Protein AF-A0A562ZSY6-F1 (afdb_monomer_lite)

Structure (mmCIF, N/CA/C/O backbone):
data_AF-A0A562ZSY6-F1
#
_entry.id   AF-A0A562ZSY6-F1
#
loop_
_atom_site.group_PDB
_atom_site.id
_atom_site.type_symbol
_atom_site.label_atom_id
_atom_site.label_alt_id
_atom_site.label_comp_id
_atom_site.label_asym_id
_atom_site.label_entity_id
_atom_site.label_seq_id
_atom_site.pdbx_PDB_ins_code
_atom_site.Cartn_x
_atom_site.Cartn_y
_atom_site.Cartn_z
_atom_site.occupancy
_atom_site.B_iso_or_equiv
_atom_site.auth_seq_id
_atom_site.auth_comp_id
_atom_site.auth_asym_id
_atom_site.auth_atom_id
_atom_site.pdbx_PDB_model_num
ATOM 1 N N . MET A 1 1 ? -4.538 0.568 26.108 1.00 96.75 1 MET A N 1
ATOM 2 C CA . MET A 1 1 ? -5.494 1.037 25.085 1.00 96.75 1 MET A CA 1
ATOM 3 C C . MET A 1 1 ? -6.532 -0.046 24.965 1.00 96.75 1 MET A C 1
ATOM 5 O O . MET A 1 1 ? -6.161 -1.204 24.767 1.00 96.75 1 MET A O 1
ATOM 9 N N . ARG A 1 2 ? -7.801 0.310 25.134 1.00 98.12 2 ARG A N 1
ATOM 10 C CA . ARG A 1 2 ? -8.883 -0.658 25.203 1.00 98.12 2 ARG A CA 1
ATOM 11 C C . ARG A 1 2 ? -9.300 -1.083 23.805 1.00 98.12 2 ARG A C 1
ATOM 13 O O . ARG A 1 2 ? -9.595 -0.247 22.954 1.00 98.12 2 ARG A O 1
ATOM 20 N N . VAL A 1 3 ? -9.303 -2.389 23.566 1.00 98.25 3 VAL A N 1
ATOM 21 C CA . VAL A 1 3 ? -9.591 -2.965 22.249 1.00 98.25 3 VAL A CA 1
ATOM 22 C C . VAL A 1 3 ? -11.078 -3.277 22.126 1.00 98.25 3 VAL A C 1
ATOM 24 O O . VAL A 1 3 ? -11.663 -3.917 22.994 1.00 98.25 3 VAL A O 1
ATOM 27 N N . PHE A 1 4 ? -11.695 -2.881 21.023 1.00 98.44 4 PHE A N 1
ATOM 28 C CA . PHE A 1 4 ? -13.108 -3.076 20.722 1.00 98.44 4 PHE A CA 1
ATOM 29 C C . PHE A 1 4 ? -13.273 -3.794 19.372 1.00 98.44 4 PHE A C 1
ATOM 31 O O . PHE A 1 4 ? -12.459 -3.597 18.467 1.00 98.44 4 PHE A O 1
ATOM 38 N N . PRO A 1 5 ? -14.292 -4.656 19.207 1.00 97.81 5 PRO A N 1
ATOM 39 C CA . PRO A 1 5 ? -14.567 -5.285 17.919 1.00 97.81 5 PRO A CA 1
ATOM 40 C C . PRO A 1 5 ? -15.162 -4.273 16.932 1.00 97.81 5 PRO A C 1
ATOM 42 O O . PRO A 1 5 ? -15.965 -3.435 17.322 1.00 97.81 5 PRO A O 1
ATOM 45 N N . VAL A 1 6 ? -14.811 -4.373 15.649 1.00 97.31 6 VAL A N 1
ATOM 46 C CA . VAL A 1 6 ? -15.452 -3.583 14.576 1.00 97.31 6 VAL A CA 1
ATOM 47 C C . VAL A 1 6 ? -16.945 -3.866 14.427 1.00 97.31 6 VAL A C 1
ATOM 49 O O . VAL A 1 6 ? -17.447 -4.924 14.822 1.00 97.31 6 VAL A O 1
ATOM 52 N N . LEU A 1 7 ? -17.637 -2.914 13.802 1.00 97.06 7 LEU A N 1
ATOM 53 C CA . LEU A 1 7 ? -18.998 -3.079 13.306 1.00 97.06 7 LEU A CA 1
ATOM 54 C C . LEU A 1 7 ? -19.056 -4.133 12.191 1.00 97.06 7 LEU A C 1
ATOM 56 O O . LEU A 1 7 ? -18.046 -4.425 11.552 1.00 97.06 7 LEU A O 1
ATOM 60 N N . ARG A 1 8 ? -20.237 -4.715 11.951 1.00 96.12 8 ARG A N 1
ATOM 61 C CA . ARG A 1 8 ? -20.416 -5.818 10.986 1.00 96.12 8 ARG A CA 1
ATOM 62 C C . ARG A 1 8 ? -20.046 -5.378 9.568 1.00 96.12 8 ARG A C 1
ATOM 64 O O . ARG A 1 8 ? -19.394 -6.115 8.837 1.00 96.12 8 ARG A O 1
ATOM 71 N N . GLU A 1 9 ? -20.453 -4.171 9.220 1.00 96.19 9 GLU A N 1
ATOM 72 C CA . GLU A 1 9 ? -20.207 -3.455 7.973 1.00 96.19 9 GLU A CA 1
ATOM 73 C C . GLU A 1 9 ? -18.718 -3.160 7.718 1.00 96.19 9 GLU A C 1
ATOM 75 O O . GLU A 1 9 ? -18.296 -3.060 6.565 1.00 96.19 9 GLU A O 1
ATOM 80 N N . ASP A 1 10 ? -17.902 -3.118 8.774 1.00 96.12 10 ASP A N 1
ATOM 81 C CA . ASP A 1 10 ? -16.475 -2.790 8.696 1.00 96.12 10 ASP A CA 1
ATOM 82 C C . ASP A 1 10 ? -15.569 -4.030 8.721 1.00 96.12 10 ASP A C 1
ATOM 84 O O . ASP A 1 10 ? -14.367 -3.925 8.469 1.00 96.12 10 ASP A O 1
ATOM 88 N N . VAL A 1 11 ? -16.117 -5.227 8.979 1.00 95.62 11 VAL A N 1
ATOM 89 C CA . VAL A 1 11 ? -15.341 -6.481 9.105 1.00 95.62 11 VAL A CA 1
ATOM 90 C C . VAL A 1 11 ? -14.449 -6.738 7.884 1.00 95.62 11 VAL A C 1
ATOM 92 O O . VAL A 1 11 ? -13.348 -7.272 8.026 1.00 95.62 11 VAL A O 1
ATOM 95 N N . HIS A 1 12 ? -14.901 -6.341 6.694 1.00 94.94 12 HIS A N 1
ATOM 96 C CA . HIS A 1 12 ? -14.217 -6.608 5.427 1.00 94.94 12 HIS A CA 1
ATOM 97 C C . HIS A 1 12 ? -13.467 -5.408 4.845 1.00 94.94 12 HIS A C 1
ATOM 99 O O . HIS A 1 12 ? -12.811 -5.568 3.815 1.00 94.94 12 HIS A O 1
ATOM 105 N N . GLN A 1 13 ? -13.559 -4.229 5.464 1.00 95.44 13 GLN A N 1
ATOM 106 C CA . GLN A 1 13 ? -13.024 -2.990 4.888 1.00 95.44 13 GLN A CA 1
ATOM 107 C C . GLN A 1 13 ? -11.517 -2.819 5.084 1.00 95.44 13 GLN A C 1
ATOM 109 O O . GLN A 1 13 ? -10.918 -1.970 4.441 1.00 95.44 13 GLN A O 1
ATOM 114 N N . GLY A 1 14 ? -10.900 -3.599 5.975 1.00 95.69 14 GLY A N 1
ATOM 115 C CA . GLY A 1 14 ? -9.471 -3.449 6.242 1.00 95.69 14 GLY A CA 1
ATOM 116 C C . GLY A 1 14 ? -9.118 -2.154 6.975 1.00 95.69 14 GLY A C 1
ATOM 117 O O . GLY A 1 14 ? -7.976 -1.715 6.898 1.00 95.69 14 GLY A O 1
ATOM 118 N N . VAL A 1 15 ? -10.069 -1.574 7.711 1.00 98.12 15 VAL A N 1
ATOM 119 C CA . VAL A 1 15 ? -9.874 -0.345 8.487 1.00 98.12 15 VAL A CA 1
ATOM 120 C C . VAL A 1 15 ? -9.868 -0.612 9.992 1.00 98.12 15 VAL A C 1
ATOM 122 O O . VAL A 1 15 ? -10.341 -1.647 10.479 1.00 98.12 15 VAL A O 1
ATOM 125 N N . VAL A 1 16 ? -9.328 0.342 10.739 1.00 98.50 16 VAL A N 1
ATOM 126 C CA . VAL A 1 16 ? -9.461 0.452 12.196 1.00 98.50 16 VAL A CA 1
ATOM 127 C C . VAL A 1 16 ? -9.975 1.838 12.553 1.00 98.50 16 VAL A C 1
ATOM 129 O O . VAL A 1 16 ? -9.724 2.791 11.820 1.00 98.50 16 VAL A O 1
ATOM 132 N N . TRP A 1 17 ? -10.635 1.969 13.702 1.00 98.62 17 TRP A N 1
ATOM 133 C CA . TRP A 1 17 ? -11.036 3.276 14.221 1.00 98.62 17 TRP A CA 1
ATOM 134 C C . TRP A 1 17 ? -10.276 3.607 15.498 1.00 98.62 17 TRP A C 1
ATOM 136 O O . TRP A 1 17 ? -10.207 2.788 16.420 1.00 98.62 17 TRP A O 1
ATOM 146 N N . LEU A 1 18 ? -9.684 4.798 15.535 1.00 98.44 18 LEU A N 1
ATOM 147 C CA . LEU A 1 18 ? -8.933 5.319 16.676 1.00 98.44 18 LEU A CA 1
ATOM 148 C C . LEU A 1 18 ? -8.820 6.842 16.586 1.00 98.44 18 LEU A C 1
ATOM 150 O O . LEU A 1 18 ? -8.900 7.406 15.502 1.00 98.44 18 LEU A O 1
ATOM 154 N N . THR A 1 19 ? -8.559 7.517 17.704 1.00 97.88 19 THR A N 1
ATOM 155 C CA . THR A 1 19 ? -8.266 8.957 17.702 1.00 97.88 19 THR A CA 1
ATOM 156 C C . THR A 1 19 ? -6.957 9.232 18.420 1.00 97.88 19 THR A C 1
ATOM 158 O O . THR A 1 19 ? -6.724 8.736 19.518 1.00 97.88 19 THR A O 1
ATOM 161 N N . ARG A 1 20 ? -6.099 10.055 17.808 1.00 96.50 20 ARG A N 1
ATOM 162 C CA . ARG A 1 20 ? -4.867 10.573 18.419 1.00 96.50 20 ARG A CA 1
ATOM 163 C C . ARG A 1 20 ? -4.707 12.068 18.124 1.00 96.50 20 ARG A C 1
ATOM 165 O O . ARG A 1 20 ? -5.193 12.529 17.086 1.00 96.50 20 ARG A O 1
ATOM 172 N N . PRO A 1 21 ? -4.019 12.835 18.988 1.00 96.19 21 PRO A N 1
ATOM 173 C CA . PRO A 1 21 ? -3.679 14.224 18.691 1.00 96.19 21 PRO A CA 1
ATOM 174 C C . PRO A 1 21 ? -2.920 14.338 17.360 1.00 96.19 21 PRO A C 1
ATOM 176 O O . PRO A 1 21 ? -1.988 13.577 17.113 1.00 96.19 21 PRO A O 1
ATOM 179 N N . GLY A 1 22 ? -3.338 15.267 16.495 1.00 95.50 22 GLY A N 1
ATOM 180 C CA . GLY A 1 22 ? -2.692 15.519 15.198 1.00 95.50 22 GLY A CA 1
ATOM 181 C C . GLY A 1 22 ? -2.948 14.477 14.100 1.00 95.50 22 GLY A C 1
ATOM 182 O O . GLY A 1 22 ? -2.410 14.615 13.007 1.00 95.50 22 GLY A O 1
ATOM 183 N N . MET A 1 23 ? -3.767 13.453 14.352 1.00 96.31 23 MET A N 1
ATOM 184 C CA . MET A 1 23 ? -4.137 12.457 13.343 1.00 96.31 23 MET A CA 1
ATOM 185 C C . MET A 1 23 ? -5.098 13.048 12.295 1.00 96.31 23 MET A C 1
ATOM 187 O O . MET A 1 23 ? -6.096 13.689 12.648 1.00 96.31 23 MET A O 1
ATOM 191 N N . ALA A 1 24 ? -4.813 12.803 11.011 1.00 97.56 24 ALA A N 1
ATOM 192 C CA . ALA A 1 24 ? -5.713 13.123 9.901 1.00 97.56 24 ALA A CA 1
ATOM 193 C C . ALA A 1 24 ? -6.994 12.269 9.953 1.00 97.56 24 ALA A C 1
ATOM 195 O O . ALA A 1 24 ? -7.000 11.206 10.569 1.00 97.56 24 ALA A O 1
ATOM 196 N N . SER A 1 25 ? -8.076 12.683 9.280 1.00 97.75 25 SER A N 1
ATOM 197 C CA . SER A 1 25 ? -9.326 11.897 9.259 1.00 97.75 25 SER A CA 1
ATOM 198 C C . SER A 1 25 ? -9.123 10.461 8.763 1.00 97.75 25 SER A C 1
ATOM 200 O O . SER A 1 25 ? -9.806 9.547 9.219 1.00 97.75 25 SER A O 1
ATOM 202 N N . ARG A 1 26 ? -8.154 10.266 7.862 1.00 98.19 26 ARG A N 1
ATOM 203 C CA . ARG A 1 26 ? -7.745 8.976 7.310 1.00 98.19 26 ARG A CA 1
ATOM 204 C C . ARG A 1 26 ? -6.224 8.956 7.176 1.00 98.19 26 ARG A C 1
ATOM 206 O O . ARG A 1 26 ? -5.659 9.818 6.505 1.00 98.19 26 ARG A O 1
ATOM 213 N N . GLU A 1 27 ? -5.554 8.003 7.814 1.00 98.12 27 GLU A N 1
ATOM 214 C CA . GLU A 1 27 ? -4.108 7.795 7.661 1.00 98.12 27 GLU A CA 1
ATOM 215 C C . GLU A 1 27 ? -3.734 6.316 7.758 1.00 98.12 27 GLU A C 1
ATOM 217 O O . GLU A 1 27 ? -4.408 5.533 8.417 1.00 98.12 27 GLU A O 1
ATOM 222 N N . VAL A 1 28 ? -2.622 5.920 7.139 1.00 98.50 28 VAL A N 1
ATOM 223 C CA . VAL A 1 28 ? -2.055 4.585 7.362 1.00 98.50 28 VAL A CA 1
ATOM 224 C C . VAL A 1 28 ? -1.212 4.614 8.628 1.00 98.50 28 VAL A C 1
ATOM 226 O O . VAL A 1 28 ? -0.329 5.461 8.779 1.00 98.50 28 VAL A O 1
ATOM 229 N N . VAL A 1 29 ? -1.453 3.663 9.525 1.00 98.56 29 VAL A N 1
ATOM 230 C CA . VAL A 1 29 ? -0.722 3.514 10.784 1.00 98.56 29 VAL A CA 1
ATOM 231 C C . VAL A 1 29 ? -0.079 2.140 10.882 1.00 98.56 29 VAL A C 1
ATOM 233 O O . VAL A 1 29 ? -0.570 1.15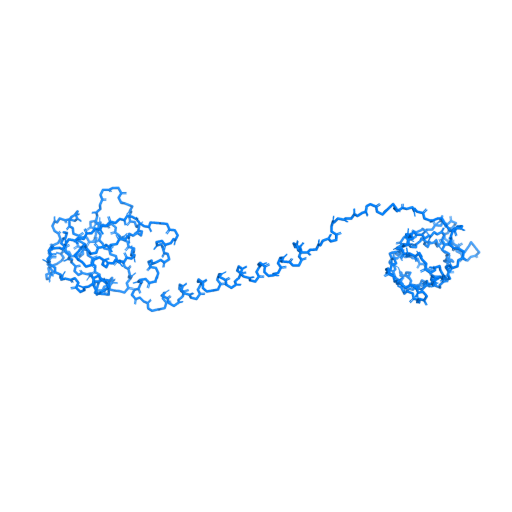0 10.343 1.00 98.56 29 VAL A O 1
ATOM 236 N N . LYS A 1 30 ? 1.021 2.076 11.627 1.00 98.62 30 LYS A N 1
ATOM 237 C CA . LYS A 1 30 ? 1.601 0.833 12.117 1.00 98.62 30 LYS A CA 1
ATOM 238 C C . LYS A 1 30 ? 1.105 0.588 13.536 1.00 98.62 30 LYS A C 1
ATOM 240 O O . LYS A 1 30 ? 1.430 1.360 14.442 1.00 98.62 30 LYS A O 1
ATOM 245 N N . ILE A 1 31 ? 0.372 -0.502 13.732 1.00 98.69 31 ILE A N 1
ATOM 246 C CA . ILE A 1 31 ? -0.069 -0.969 15.049 1.00 98.69 31 ILE A CA 1
ATOM 247 C C . ILE A 1 31 ? 0.862 -2.091 15.475 1.00 98.69 31 ILE A C 1
ATOM 249 O O . ILE A 1 31 ? 1.044 -3.055 14.742 1.00 98.69 31 ILE A O 1
ATOM 253 N N . THR A 1 32 ? 1.479 -1.960 16.645 1.00 98.75 32 THR A N 1
ATOM 254 C CA . THR A 1 32 ? 2.392 -2.962 17.203 1.00 98.75 32 THR A CA 1
ATOM 255 C C . THR A 1 32 ? 1.873 -3.420 18.553 1.00 98.75 32 THR A C 1
ATOM 257 O O . THR A 1 32 ? 1.722 -2.606 19.464 1.00 98.75 32 THR A O 1
ATOM 260 N N . ASN A 1 33 ? 1.641 -4.721 18.698 1.00 98.50 33 ASN A N 1
ATOM 261 C CA . ASN A 1 33 ? 1.420 -5.321 20.002 1.00 98.50 33 ASN A CA 1
ATOM 262 C C . ASN A 1 33 ? 2.770 -5.389 20.730 1.00 98.50 33 ASN A C 1
ATOM 264 O O . ASN A 1 33 ? 3.702 -6.064 20.287 1.00 98.50 33 ASN A O 1
ATOM 268 N N . THR A 1 34 ? 2.921 -4.641 21.822 1.00 98.38 34 THR A N 1
ATOM 269 C CA . THR A 1 34 ? 4.235 -4.495 22.459 1.00 98.38 34 THR A CA 1
ATOM 270 C C . THR A 1 34 ? 4.639 -5.722 23.273 1.00 98.38 34 THR A C 1
ATOM 272 O O . THR A 1 34 ? 5.839 -5.869 23.536 1.00 98.38 34 THR A O 1
ATOM 275 N N . SER A 1 35 ? 3.694 -6.614 23.603 1.00 97.94 35 SER A N 1
ATOM 276 C CA . SER A 1 35 ? 3.962 -7.851 24.345 1.00 97.94 35 SER A CA 1
ATOM 277 C C . SER A 1 35 ? 4.663 -8.904 23.483 1.00 97.94 35 SER A C 1
ATOM 279 O O . SER A 1 35 ? 5.657 -9.476 23.915 1.00 97.94 35 SER A O 1
ATOM 281 N N . ASN A 1 36 ? 4.209 -9.105 22.241 1.00 98.00 36 ASN A N 1
ATOM 282 C CA . ASN A 1 36 ? 4.735 -10.132 21.330 1.00 98.00 36 ASN A CA 1
ATOM 283 C C . ASN A 1 36 ? 5.495 -9.570 20.113 1.00 98.00 36 ASN A C 1
ATOM 285 O O . ASN A 1 36 ? 5.957 -10.335 19.270 1.00 98.00 36 ASN A O 1
ATOM 289 N N . LYS A 1 37 ? 5.610 -8.240 20.007 1.00 98.31 37 LYS A N 1
ATOM 290 C CA . LYS A 1 37 ? 6.276 -7.499 18.919 1.00 98.31 37 LYS A CA 1
ATOM 291 C C . LYS A 1 37 ? 5.659 -7.676 17.527 1.00 98.31 37 LYS A C 1
ATOM 293 O O . LYS A 1 37 ? 6.203 -7.128 16.567 1.00 98.31 37 LYS A O 1
ATOM 298 N N . LYS A 1 38 ? 4.522 -8.367 17.394 1.00 98.44 38 LYS A N 1
ATOM 299 C CA . LYS A 1 38 ? 3.796 -8.460 16.123 1.00 98.44 38 LYS A CA 1
ATOM 300 C C . LYS A 1 38 ? 3.249 -7.090 15.745 1.00 98.44 38 LYS A C 1
ATOM 302 O O . LYS A 1 38 ? 2.820 -6.313 16.604 1.00 98.44 38 LYS A O 1
ATOM 307 N N . SER A 1 39 ? 3.263 -6.790 14.453 1.00 98.56 39 SER A N 1
ATOM 308 C CA . SER A 1 39 ? 2.772 -5.518 13.940 1.00 98.56 39 SER A CA 1
ATOM 309 C C . SER A 1 39 ? 2.033 -5.685 12.631 1.00 98.56 39 SER A C 1
ATOM 311 O O . SER A 1 39 ? 2.393 -6.554 11.845 1.00 98.56 39 SER A O 1
ATOM 313 N N . ILE A 1 40 ? 1.086 -4.789 12.391 1.00 98.56 40 ILE A N 1
ATOM 314 C CA . ILE A 1 40 ? 0.352 -4.666 11.134 1.00 98.56 40 ILE A CA 1
ATOM 315 C C . ILE A 1 40 ? 0.425 -3.228 10.629 1.00 98.56 40 ILE A C 1
ATOM 317 O O . ILE A 1 40 ? 0.576 -2.292 11.426 1.00 98.56 40 ILE A O 1
ATOM 321 N N . HIS A 1 41 ? 0.279 -3.061 9.323 1.00 98.62 41 HIS A N 1
ATOM 322 C CA . HIS A 1 41 ? -0.020 -1.785 8.690 1.00 98.62 41 HIS A CA 1
ATOM 323 C C . HIS A 1 41 ? -1.482 -1.773 8.296 1.00 98.62 41 HIS A C 1
ATOM 325 O O . HIS A 1 41 ? -1.981 -2.716 7.695 1.00 98.62 41 HIS A O 1
ATOM 331 N N . VAL A 1 42 ? -2.189 -0.722 8.678 1.00 98.56 42 VAL A N 1
ATOM 332 C CA . VAL A 1 42 ? -3.628 -0.662 8.465 1.00 98.56 42 VAL A CA 1
ATOM 333 C C . VAL A 1 42 ? -4.066 0.775 8.300 1.00 98.56 42 VAL A C 1
ATOM 335 O O . VAL A 1 42 ? -3.452 1.703 8.832 1.00 98.56 42 VAL A O 1
ATOM 338 N N . GLU A 1 43 ? -5.130 0.957 7.539 1.00 98.38 43 GLU A N 1
ATOM 339 C CA . GLU A 1 43 ? -5.769 2.245 7.417 1.00 98.38 43 GLU A CA 1
ATOM 340 C C . GLU A 1 43 ? -6.584 2.562 8.669 1.00 98.38 43 GLU A C 1
ATOM 342 O O . GLU A 1 43 ? -7.452 1.795 9.083 1.00 98.38 43 GLU A O 1
ATOM 347 N N . ALA A 1 44 ? -6.287 3.701 9.280 1.00 98.50 44 ALA A N 1
ATOM 348 C CA . ALA A 1 44 ? -6.979 4.201 10.446 1.00 98.50 44 ALA A CA 1
ATOM 349 C C . ALA A 1 44 ? -7.906 5.354 10.070 1.00 98.50 44 ALA A C 1
ATOM 351 O O . ALA A 1 44 ? -7.491 6.338 9.452 1.00 98.50 44 ALA A O 1
ATOM 352 N N . LEU A 1 45 ? -9.155 5.219 10.497 1.00 98.50 45 LEU A N 1
ATOM 353 C CA . LEU A 1 45 ? -10.175 6.248 10.459 1.00 98.50 45 LEU A CA 1
ATOM 354 C C . LEU A 1 45 ? -10.255 6.906 11.833 1.00 98.50 45 LEU A C 1
ATOM 356 O O . LEU A 1 45 ? -10.237 6.234 12.871 1.00 98.50 45 LEU A O 1
ATOM 360 N N . LYS A 1 46 ? -10.323 8.235 11.843 1.00 98.44 46 LYS A N 1
ATOM 361 C CA . LYS A 1 46 ? -10.506 8.992 13.079 1.00 98.44 46 LYS A CA 1
ATOM 362 C C . LYS A 1 46 ? -11.903 8.727 13.640 1.00 98.44 46 LYS A C 1
ATOM 364 O O . LYS A 1 46 ? -12.862 8.672 12.874 1.00 98.44 46 LYS A O 1
ATOM 369 N N . PHE A 1 47 ? -12.052 8.593 14.962 1.00 98.38 47 PHE A N 1
ATOM 370 C CA . PHE A 1 47 ? -13.402 8.571 15.529 1.00 98.38 47 PHE A CA 1
ATOM 371 C C . PHE A 1 47 ? -14.103 9.903 15.266 1.00 98.38 47 PHE A C 1
ATOM 373 O O . PHE A 1 47 ? -13.590 10.969 15.617 1.00 98.38 47 PHE A O 1
ATOM 380 N N . GLU A 1 48 ? -15.302 9.807 14.709 1.00 97.69 48 GLU A N 1
ATOM 381 C CA . GLU A 1 48 ? -16.226 10.916 14.508 1.00 97.69 48 GLU A CA 1
ATOM 382 C C . GLU A 1 48 ? -17.510 10.672 15.301 1.00 97.69 48 GLU A C 1
ATOM 384 O O . GLU A 1 48 ? -17.824 9.539 15.678 1.00 97.69 48 GLU A O 1
ATOM 389 N N . GLU A 1 49 ? -18.271 11.736 15.543 1.00 98.00 49 GLU A N 1
ATOM 390 C CA . GLU A 1 49 ? -19.508 11.674 16.323 1.00 98.00 49 GLU A CA 1
ATOM 391 C C . GLU A 1 49 ? -20.516 10.679 15.727 1.00 98.00 49 GLU A C 1
ATOM 393 O O . GLU A 1 49 ? -21.069 9.851 16.447 1.00 98.00 49 GLU A O 1
ATOM 398 N N . ASN A 1 50 ? -20.674 10.671 14.399 1.00 97.75 50 ASN A N 1
ATOM 399 C CA . ASN A 1 50 ? -21.566 9.741 13.703 1.00 97.75 50 ASN A CA 1
ATOM 400 C C . ASN A 1 50 ? -21.180 8.277 13.934 1.00 97.75 50 ASN A C 1
ATOM 402 O O . ASN A 1 50 ? -22.041 7.449 14.237 1.00 97.75 50 ASN A O 1
ATOM 406 N N . PHE A 1 51 ? -19.884 7.962 13.839 1.00 98.00 51 PHE A N 1
ATOM 407 C CA . PHE A 1 51 ? -19.396 6.616 14.118 1.00 98.00 51 PHE A CA 1
ATOM 408 C C . PHE A 1 51 ? -19.660 6.237 15.577 1.00 98.00 51 PHE A C 1
ATOM 410 O O . PHE A 1 51 ? -20.180 5.157 15.842 1.00 98.00 51 PHE A O 1
ATOM 417 N N . LEU A 1 52 ? -19.344 7.120 16.530 1.00 98.38 52 LEU A N 1
ATOM 418 C CA . LEU A 1 52 ? -19.554 6.855 17.955 1.00 98.38 52 LEU A CA 1
ATOM 419 C C . LEU A 1 52 ? -21.039 6.645 18.277 1.00 98.38 52 LEU A C 1
ATOM 421 O O . LEU A 1 52 ? -21.370 5.722 19.021 1.00 98.38 52 LEU A O 1
ATOM 425 N N . ASN A 1 53 ? -21.933 7.430 17.674 1.00 98.19 53 ASN A N 1
ATOM 426 C CA . ASN A 1 53 ? -23.382 7.296 17.825 1.00 98.19 53 ASN A CA 1
ATOM 427 C C . ASN A 1 53 ? -23.903 5.962 17.269 1.00 98.19 53 ASN A C 1
ATOM 429 O O . ASN A 1 53 ? -24.732 5.309 17.907 1.00 98.19 53 ASN A O 1
ATOM 433 N N . ALA A 1 54 ? -23.403 5.522 16.111 1.00 97.94 54 ALA A N 1
ATOM 434 C CA . ALA A 1 54 ? -23.748 4.224 15.528 1.00 97.94 54 ALA A CA 1
ATOM 435 C C . ALA A 1 54 ? -23.148 3.050 16.323 1.00 97.94 54 ALA A C 1
ATOM 437 O O . ALA A 1 54 ? -23.796 2.022 16.537 1.00 97.94 54 ALA A O 1
ATOM 438 N N . TYR A 1 55 ? -21.917 3.204 16.808 1.00 98.06 55 TYR A N 1
ATOM 439 C CA . TYR A 1 55 ? -21.213 2.170 17.554 1.00 98.06 55 TYR A CA 1
ATOM 440 C C . TYR A 1 55 ? -21.828 1.935 18.939 1.00 98.06 55 TYR A C 1
ATOM 442 O O . TYR A 1 55 ? -22.026 0.786 19.341 1.00 98.06 55 TYR A O 1
ATOM 450 N N . ASN A 1 56 ? -22.177 3.015 19.646 1.00 98.25 56 ASN A N 1
ATOM 451 C CA . ASN A 1 56 ? -22.663 3.002 21.029 1.00 98.25 56 ASN A CA 1
ATOM 452 C C . ASN A 1 56 ? -24.159 2.670 21.182 1.00 98.25 56 ASN A C 1
ATOM 454 O O . ASN A 1 56 ? -24.719 2.861 22.269 1.00 98.25 56 ASN A O 1
ATOM 458 N N . GLN A 1 57 ? -24.801 2.153 20.132 1.00 97.81 57 GLN A N 1
ATOM 459 C CA . GLN A 1 57 ? -26.163 1.627 20.215 1.00 97.81 57 GLN A CA 1
ATOM 460 C C . GLN A 1 57 ? -26.259 0.476 21.245 1.00 97.81 57 GLN A C 1
ATOM 462 O O . GLN A 1 57 ? -25.270 -0.231 21.483 1.00 97.81 57 GLN A O 1
ATOM 467 N N . PRO A 1 58 ? -27.427 0.274 21.889 1.00 97.31 58 PRO A N 1
ATOM 468 C CA . PRO A 1 58 ? -27.614 -0.774 22.895 1.00 97.31 58 PRO A CA 1
ATOM 469 C C . PRO A 1 58 ? -27.201 -2.174 22.408 1.00 97.31 58 PRO A C 1
ATOM 471 O O . PRO A 1 58 ? -27.401 -2.528 21.250 1.00 97.31 58 PRO A O 1
ATOM 474 N N . GLY A 1 59 ? -26.632 -2.985 23.309 1.00 95.06 59 GLY A N 1
ATOM 475 C CA . GLY A 1 59 ? -26.159 -4.348 23.009 1.00 95.06 59 GLY A CA 1
ATOM 476 C C . GLY A 1 59 ? -24.651 -4.475 22.754 1.00 95.06 59 GLY A C 1
ATOM 477 O O . GLY A 1 59 ? -24.148 -5.585 22.577 1.00 95.06 59 GLY A O 1
ATOM 478 N N . ARG A 1 60 ? -23.899 -3.367 22.785 1.00 94.94 60 ARG A N 1
ATOM 479 C CA . ARG A 1 60 ? -22.429 -3.349 22.691 1.00 94.94 60 ARG A CA 1
ATOM 480 C C . ARG A 1 60 ? -21.793 -2.648 23.891 1.00 94.94 60 ARG A C 1
ATOM 482 O O . ARG A 1 60 ? -22.431 -1.866 24.591 1.00 94.94 60 ARG A O 1
ATOM 489 N N . ALA A 1 61 ? -20.513 -2.937 24.131 1.00 96.50 61 ALA A N 1
ATOM 490 C CA . ALA A 1 61 ? -19.723 -2.183 25.100 1.00 96.50 61 ALA A CA 1
ATOM 491 C C . ALA A 1 61 ? -19.481 -0.774 24.547 1.00 96.50 61 ALA A C 1
ATOM 493 O O . ALA A 1 61 ? -18.915 -0.643 23.462 1.00 96.50 61 ALA A O 1
ATOM 494 N N . LYS A 1 62 ? -19.921 0.252 25.281 1.00 97.88 62 LYS A N 1
ATOM 495 C CA . LYS A 1 62 ? -19.792 1.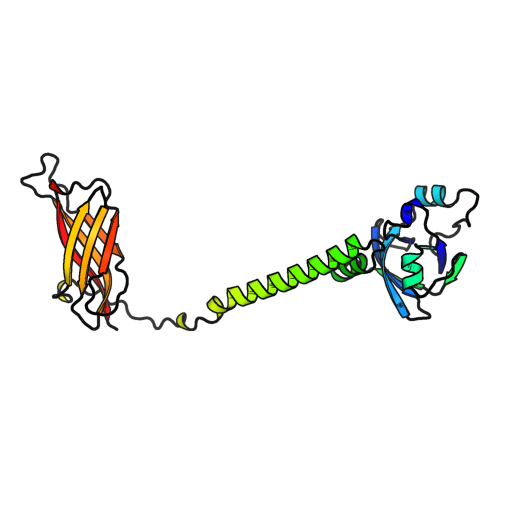645 24.851 1.00 97.88 62 LYS A CA 1
ATOM 496 C C . LYS A 1 62 ? -18.332 2.098 24.867 1.00 97.88 62 LYS A C 1
ATOM 498 O O . LYS A 1 62 ? -17.584 1.774 25.789 1.00 97.88 62 LYS A O 1
ATOM 503 N N . ILE A 1 63 ? -17.962 2.890 23.870 1.00 98.31 63 ILE A N 1
ATOM 504 C CA . ILE A 1 63 ? -16.711 3.642 23.819 1.00 98.31 63 ILE A CA 1
ATOM 505 C C . ILE A 1 63 ? -16.959 4.972 24.527 1.00 98.31 63 ILE A C 1
ATOM 507 O O . ILE A 1 63 ? -17.644 5.843 23.992 1.00 98.31 63 ILE A O 1
ATOM 511 N N . THR A 1 64 ? -16.428 5.109 25.741 1.00 97.81 64 THR A N 1
ATOM 512 C CA . THR A 1 64 ? -16.531 6.331 26.559 1.00 97.81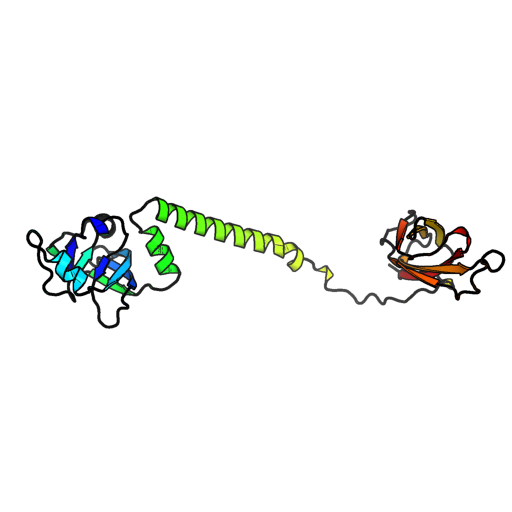 64 THR A CA 1
ATOM 513 C C . THR A 1 64 ? -15.281 7.203 26.486 1.00 97.81 64 THR A C 1
ATOM 515 O O . THR A 1 64 ? -15.354 8.389 26.777 1.00 97.81 64 THR A O 1
ATOM 518 N N . ASP A 1 65 ? -14.146 6.627 26.084 1.00 98.06 65 ASP A N 1
ATOM 519 C CA . ASP A 1 65 ? -12.870 7.326 25.924 1.00 98.06 65 ASP A CA 1
ATOM 520 C C . ASP A 1 65 ? -12.263 7.012 24.545 1.00 98.06 65 ASP A C 1
ATOM 522 O O . ASP A 1 65 ? -11.474 6.070 24.403 1.00 98.06 65 ASP A O 1
ATOM 526 N N . PRO A 1 66 ? -12.642 7.770 23.499 1.00 97.88 66 PRO A N 1
ATOM 527 C CA . PRO A 1 66 ? -12.140 7.558 22.143 1.00 97.88 66 PRO A CA 1
ATOM 528 C C . PRO A 1 66 ? -10.617 7.705 22.007 1.00 97.88 66 PRO A C 1
ATOM 530 O O . PRO A 1 66 ? -10.033 7.104 21.107 1.00 97.88 66 PRO A O 1
ATOM 533 N N . ALA A 1 67 ? -9.957 8.478 22.878 1.00 97.44 67 ALA A N 1
ATOM 534 C CA . ALA A 1 67 ? -8.511 8.699 22.808 1.00 97.44 67 ALA A CA 1
ATOM 535 C C . ALA A 1 67 ? -7.712 7.458 23.242 1.00 97.44 67 ALA A C 1
ATOM 537 O O . ALA A 1 67 ? -6.619 7.211 22.732 1.00 97.44 67 ALA A O 1
ATOM 538 N N . ASN A 1 68 ? -8.278 6.646 24.140 1.00 98.00 68 ASN A N 1
ATOM 539 C CA . ASN A 1 68 ? -7.673 5.403 24.626 1.00 98.00 68 ASN A CA 1
ATOM 540 C C . ASN A 1 68 ? -8.375 4.140 24.111 1.00 98.00 68 ASN A C 1
ATOM 542 O O . ASN A 1 68 ? -8.194 3.060 24.681 1.00 98.00 68 ASN A O 1
ATOM 546 N N . SER A 1 69 ? -9.131 4.248 23.017 1.00 98.44 69 SER A N 1
ATOM 547 C CA . SER A 1 69 ? -9.864 3.133 22.412 1.00 98.44 69 SER A CA 1
ATOM 548 C C . SER A 1 69 ? -9.353 2.799 21.012 1.00 98.44 69 SER A C 1
ATOM 550 O O . SER A 1 69 ? -8.982 3.681 20.242 1.00 98.44 69 SER A O 1
ATOM 552 N N . LEU A 1 70 ? -9.367 1.510 20.674 1.00 98.62 70 LEU A N 1
ATOM 553 C CA . LEU A 1 70 ? -9.059 0.993 19.342 1.00 98.62 70 LEU A CA 1
ATOM 554 C C . LEU A 1 70 ? -10.165 0.036 18.908 1.00 98.62 70 LEU A C 1
ATOM 556 O O . LEU A 1 70 ? -10.320 -1.027 19.505 1.00 98.62 70 LEU A O 1
ATOM 560 N N . VAL A 1 71 ? -10.895 0.372 17.848 1.00 98.62 71 VAL A N 1
ATOM 561 C CA . VAL A 1 71 ? -11.851 -0.544 17.215 1.00 98.62 71 VAL A CA 1
ATOM 562 C C . VAL A 1 71 ? -11.159 -1.256 16.055 1.00 98.62 71 VAL A C 1
ATOM 564 O O . VAL A 1 71 ? -10.695 -0.615 15.114 1.00 98.62 71 VAL A O 1
ATOM 567 N N . ILE A 1 72 ? -11.066 -2.585 16.125 1.00 98.62 72 ILE A N 1
ATOM 568 C CA . ILE A 1 72 ? -10.243 -3.395 15.214 1.00 98.62 72 ILE A CA 1
ATOM 569 C C . ILE A 1 72 ? -10.901 -4.739 14.861 1.00 98.62 72 ILE A C 1
ATOM 571 O O . ILE A 1 72 ? -11.522 -5.416 15.687 1.00 98.62 72 ILE A O 1
ATOM 575 N N . GLY A 1 73 ? -10.785 -5.113 13.584 1.00 98.06 73 GLY A N 1
ATOM 576 C CA . GLY A 1 73 ? -11.371 -6.330 13.024 1.00 98.06 73 GLY A CA 1
ATOM 577 C C . GLY A 1 73 ? -10.695 -7.617 13.493 1.00 98.06 73 GLY A C 1
ATOM 578 O O . GLY A 1 73 ? -9.530 -7.618 13.886 1.00 98.06 73 GLY A O 1
ATOM 579 N N . GLY A 1 74 ? -11.424 -8.737 13.426 1.00 97.94 74 GLY A N 1
ATOM 580 C CA . GLY A 1 74 ? -10.917 -10.054 13.841 1.00 97.94 74 GLY A CA 1
ATOM 581 C C . GLY A 1 74 ? -9.642 -10.479 13.105 1.00 97.94 74 GLY A C 1
ATOM 582 O O . GLY A 1 74 ? -8.704 -10.940 13.745 1.00 97.94 74 GLY A O 1
ATOM 583 N N . TRP A 1 75 ? -9.573 -10.231 11.793 1.00 97.94 75 TRP A N 1
ATOM 584 C CA . TRP A 1 75 ? -8.392 -10.500 10.963 1.00 97.94 75 TRP A CA 1
ATOM 585 C C . TRP A 1 75 ? -7.125 -9.823 11.508 1.00 97.94 75 TRP A C 1
ATOM 587 O O . TRP A 1 75 ? -6.128 -10.477 11.803 1.00 97.94 75 TRP A O 1
ATOM 597 N N . HIS A 1 76 ? -7.189 -8.509 11.727 1.00 98.31 76 HIS A N 1
ATOM 598 C CA . HIS A 1 76 ? -6.074 -7.731 12.257 1.00 98.31 76 HIS A CA 1
ATOM 599 C C . HIS A 1 76 ? -5.706 -8.126 13.696 1.00 98.31 76 HIS A C 1
ATOM 601 O O . HIS A 1 76 ? -4.525 -8.164 14.038 1.00 98.31 76 HIS A O 1
ATOM 607 N N . ARG A 1 77 ? -6.693 -8.468 14.539 1.00 98.25 77 ARG A N 1
ATOM 608 C CA . ARG A 1 77 ? -6.430 -8.982 15.896 1.00 98.25 77 ARG A CA 1
ATOM 609 C C . ARG A 1 77 ? -5.657 -10.299 15.866 1.00 98.25 77 ARG A C 1
ATOM 611 O O . ARG A 1 77 ? -4.718 -10.435 16.644 1.00 98.25 77 ARG A O 1
ATOM 618 N N . ALA A 1 78 ? -6.003 -11.216 14.961 1.00 98.38 78 ALA A N 1
ATOM 619 C CA . ALA A 1 78 ? -5.288 -12.480 14.787 1.00 98.38 78 ALA A CA 1
ATOM 620 C C . ALA A 1 78 ? -3.829 -12.246 14.351 1.00 98.38 78 ALA A C 1
ATOM 622 O O . ALA A 1 78 ? -2.902 -12.792 14.952 1.00 98.38 78 ALA A O 1
ATOM 623 N N . LEU A 1 79 ? -3.600 -11.341 13.389 1.00 98.19 79 LEU A N 1
ATOM 624 C CA . LEU A 1 79 ? -2.246 -10.949 12.966 1.00 98.19 79 LEU A CA 1
ATOM 625 C C . LEU A 1 79 ? -1.417 -10.328 14.105 1.00 98.19 79 LEU A C 1
ATOM 627 O O . LEU A 1 79 ? -0.203 -10.518 14.165 1.00 98.19 79 LEU A O 1
ATOM 631 N N . LEU A 1 80 ? -2.064 -9.647 15.053 1.00 98.50 80 LEU A N 1
ATOM 632 C CA . LEU A 1 80 ? -1.435 -9.095 16.259 1.00 98.50 80 LEU A CA 1
ATOM 633 C C . LEU A 1 80 ? -1.268 -10.116 17.406 1.00 98.50 80 LEU A C 1
ATOM 635 O O . LEU A 1 80 ? -0.797 -9.753 18.488 1.00 98.50 80 LEU A O 1
ATOM 639 N N . GLY A 1 81 ? -1.582 -11.394 17.169 1.00 98.06 81 GLY A N 1
ATOM 640 C CA . GLY A 1 81 ? -1.494 -12.481 18.148 1.00 98.06 81 GLY A CA 1
ATOM 641 C C . GLY A 1 81 ? -2.735 -12.592 19.024 1.00 98.06 81 GLY A C 1
ATOM 642 O O . GLY A 1 81 ? -2.617 -12.528 20.242 1.00 98.06 81 GLY A O 1
ATOM 643 N N . ASP A 1 82 ? -3.893 -12.725 18.378 1.00 98.00 82 ASP A N 1
ATOM 644 C CA . ASP A 1 82 ? -5.196 -13.009 18.992 1.00 98.00 82 ASP A CA 1
ATOM 645 C C . ASP A 1 82 ? -5.584 -12.046 20.116 1.00 98.00 82 ASP A C 1
ATOM 647 O O . ASP A 1 82 ? -5.961 -12.445 21.216 1.00 98.00 82 ASP A O 1
ATOM 651 N N . LEU A 1 83 ? -5.509 -10.743 19.823 1.00 97.75 83 LEU A N 1
ATOM 652 C CA . LEU A 1 83 ? -5.834 -9.713 20.808 1.00 97.75 83 LEU A CA 1
ATOM 653 C C . LEU A 1 83 ? -7.241 -9.904 21.410 1.00 97.75 83 LEU A C 1
ATOM 655 O O . LEU A 1 83 ? -8.220 -9.987 20.644 1.00 97.75 83 LEU A O 1
ATOM 659 N N . PRO A 1 84 ? -7.371 -9.904 22.752 1.00 97.75 84 PRO A N 1
ATOM 660 C CA . PRO A 1 84 ? -8.667 -9.955 23.407 1.00 97.75 84 PRO A CA 1
ATOM 661 C C . PRO A 1 84 ? -9.450 -8.667 23.137 1.00 97.75 84 PRO A C 1
ATOM 663 O O . PRO A 1 84 ? -8.897 -7.612 22.819 1.00 97.75 84 PRO A O 1
ATOM 666 N N . THR A 1 85 ? -10.773 -8.756 23.237 1.00 97.25 85 THR A N 1
ATOM 667 C CA . THR A 1 85 ? -11.668 -7.599 23.109 1.00 97.25 85 THR A CA 1
ATOM 668 C C . THR A 1 85 ? -12.201 -7.192 24.468 1.00 97.25 85 THR A C 1
ATOM 670 O O . THR A 1 85 ? -12.411 -8.044 25.321 1.00 97.25 85 THR A O 1
ATOM 673 N N . LYS A 1 86 ? -12.546 -5.912 24.613 1.00 95.62 86 LYS A N 1
ATOM 674 C CA . LYS A 1 86 ? -13.045 -5.270 25.837 1.00 95.62 86 LYS A CA 1
ATOM 675 C C . LYS A 1 86 ? -12.007 -5.189 26.957 1.00 95.62 86 LYS A C 1
ATOM 677 O O . LYS A 1 86 ? -12.374 -4.806 28.067 1.00 95.62 86 LYS A O 1
ATOM 682 N N . GLU A 1 87 ? -10.744 -5.445 26.644 1.00 97.19 87 GLU A N 1
ATOM 683 C CA . GLU A 1 87 ? -9.612 -5.415 27.566 1.00 97.19 87 GLU A CA 1
ATOM 684 C C . GLU A 1 87 ? -8.587 -4.364 27.142 1.00 97.19 87 GLU A C 1
ATOM 686 O O . GLU A 1 87 ? -8.512 -3.972 25.970 1.00 97.19 87 GLU A O 1
ATOM 691 N N . ASP A 1 88 ? -7.806 -3.904 28.116 1.00 98.00 88 ASP A N 1
ATOM 692 C CA . ASP A 1 88 ? -6.670 -3.030 27.882 1.00 98.00 88 ASP A CA 1
ATOM 693 C C . ASP A 1 88 ? -5.453 -3.834 27.447 1.00 98.00 88 ASP A C 1
ATOM 695 O O . ASP A 1 88 ? -4.954 -4.696 28.166 1.00 98.00 88 ASP A O 1
ATOM 699 N N . VAL A 1 89 ? -4.951 -3.505 26.261 1.00 97.81 89 VAL A N 1
ATOM 700 C CA . VAL A 1 89 ? -3.773 -4.146 25.681 1.00 97.81 89 VAL A CA 1
ATOM 701 C C . VAL A 1 89 ? -2.662 -3.103 25.524 1.00 97.81 89 VAL A C 1
ATOM 703 O O . VAL A 1 89 ? -2.939 -1.946 25.163 1.00 97.81 89 VAL A O 1
ATOM 706 N N . PRO A 1 90 ? -1.392 -3.473 25.778 1.00 97.56 90 PRO A N 1
ATOM 707 C CA . PRO A 1 90 ? -0.262 -2.596 25.523 1.00 97.56 90 PRO A CA 1
ATOM 708 C C . PRO A 1 90 ? 0.037 -2.571 24.012 1.00 97.56 90 PRO A C 1
ATOM 710 O O . PRO A 1 90 ? 0.684 -3.451 23.444 1.00 97.56 90 PRO A O 1
ATOM 713 N N . ILE A 1 91 ? -0.478 -1.544 23.337 1.00 98.12 91 ILE A N 1
ATOM 714 C CA . ILE A 1 91 ? -0.352 -1.351 21.889 1.00 98.12 91 ILE A CA 1
ATOM 715 C C . ILE A 1 91 ? 0.375 -0.034 21.626 1.00 98.12 91 ILE A C 1
ATOM 717 O O . ILE A 1 91 ? 0.058 0.990 22.227 1.00 98.12 91 ILE A O 1
ATOM 721 N N . ALA A 1 92 ? 1.333 -0.053 20.702 1.00 98.25 92 ALA A N 1
ATOM 722 C CA . ALA A 1 92 ? 1.982 1.142 20.182 1.00 98.25 92 ALA A CA 1
ATOM 723 C C . ALA A 1 92 ? 1.464 1.445 18.773 1.00 98.25 92 ALA A C 1
ATOM 725 O O . ALA A 1 92 ? 1.456 0.568 17.909 1.00 98.25 92 ALA A O 1
ATOM 726 N N . ILE A 1 93 ? 1.070 2.696 18.534 1.00 98.25 93 ILE A N 1
ATOM 727 C CA . ILE A 1 93 ? 0.558 3.161 17.241 1.00 98.25 93 ILE A CA 1
ATOM 728 C C . ILE A 1 93 ? 1.491 4.251 16.720 1.00 98.25 93 ILE A C 1
ATOM 730 O O . ILE A 1 93 ? 1.752 5.235 17.413 1.00 98.25 93 ILE A O 1
ATOM 734 N N . LYS A 1 94 ? 1.997 4.088 15.497 1.00 98.12 94 LYS A N 1
ATOM 735 C CA . LYS A 1 94 ? 2.850 5.070 14.807 1.00 98.12 94 LYS A CA 1
ATOM 736 C C . LYS A 1 94 ? 2.252 5.394 13.441 1.00 98.12 94 LYS A C 1
ATOM 738 O O . LYS A 1 94 ? 1.694 4.505 12.810 1.00 98.12 94 LYS A O 1
ATOM 743 N N . SER A 1 95 ? 2.362 6.642 12.982 1.00 97.94 95 SER A N 1
ATOM 744 C CA . SER A 1 95 ? 1.964 6.968 11.603 1.00 97.94 95 SER A CA 1
ATOM 745 C C . SER A 1 95 ? 2.910 6.263 10.621 1.00 97.94 95 SER A C 1
ATOM 747 O O . SER A 1 95 ? 4.109 6.150 10.886 1.00 97.94 95 SER A O 1
ATOM 749 N N . SER A 1 96 ? 2.364 5.734 9.528 1.00 97.62 96 SER A N 1
ATOM 750 C CA . SER A 1 96 ? 3.085 4.989 8.487 1.00 97.62 96 SER A CA 1
ATOM 751 C C . SER A 1 96 ? 2.564 5.382 7.097 1.00 97.62 96 SER A C 1
ATOM 753 O O . SER A 1 96 ? 2.272 4.547 6.246 1.00 97.62 96 SER A O 1
ATOM 755 N N . GLY A 1 97 ? 2.416 6.691 6.865 1.00 96.00 97 GLY A N 1
ATOM 756 C CA . GLY A 1 97 ? 1.815 7.245 5.644 1.00 96.00 97 GLY A CA 1
ATOM 757 C C . GLY A 1 97 ? 2.672 7.175 4.371 1.00 96.00 97 GLY A C 1
ATOM 758 O O . GLY A 1 97 ? 2.194 7.571 3.306 1.00 96.00 97 GLY A O 1
ATOM 759 N N . GLY A 1 98 ? 3.919 6.698 4.459 1.00 97.81 98 GLY A N 1
ATOM 760 C CA . GLY A 1 98 ? 4.829 6.569 3.317 1.00 97.81 98 GLY A CA 1
ATOM 761 C C . GLY A 1 98 ? 4.418 5.469 2.333 1.00 97.81 98 GLY A C 1
ATOM 762 O O . GLY A 1 98 ? 3.598 4.608 2.646 1.00 97.81 98 GLY A O 1
ATOM 763 N N . TRP A 1 99 ? 5.024 5.469 1.142 1.00 97.31 99 TRP A N 1
ATOM 764 C CA . TRP A 1 99 ? 4.719 4.500 0.077 1.00 97.31 99 TRP A CA 1
ATOM 765 C C . TRP A 1 99 ? 4.837 3.038 0.545 1.00 97.31 99 TRP A C 1
ATOM 767 O O . TRP A 1 99 ? 3.956 2.229 0.263 1.00 97.31 99 TRP A O 1
ATOM 777 N N . TRP A 1 100 ? 5.862 2.728 1.346 1.00 97.75 100 TRP A N 1
ATOM 778 C CA . TRP A 1 100 ? 6.058 1.398 1.922 1.00 97.75 100 TRP A CA 1
ATOM 779 C C . TRP A 1 100 ? 4.964 1.011 2.923 1.00 97.75 100 TRP A C 1
ATOM 781 O O . TRP A 1 100 ? 4.452 -0.103 2.874 1.00 97.75 100 TRP A O 1
ATOM 791 N N . GLY A 1 101 ? 4.555 1.934 3.798 1.00 98.06 101 GLY A N 1
ATOM 792 C CA . GLY A 1 101 ? 3.477 1.684 4.757 1.00 98.06 101 GLY A CA 1
ATOM 793 C C . GLY A 1 101 ? 2.134 1.456 4.063 1.00 98.06 101 GLY A C 1
ATOM 794 O O . GLY A 1 101 ? 1.403 0.542 4.435 1.00 98.06 101 GLY A O 1
ATOM 795 N N . ARG A 1 102 ? 1.850 2.212 2.993 1.00 98.06 102 ARG A N 1
ATOM 796 C CA . ARG A 1 102 ? 0.668 2.005 2.137 1.00 98.06 102 ARG A CA 1
ATOM 797 C C . ARG A 1 102 ? 0.688 0.638 1.453 1.00 98.06 102 ARG A C 1
ATOM 799 O O . ARG A 1 102 ? -0.323 -0.052 1.463 1.00 98.06 102 ARG A O 1
ATOM 806 N N . PHE A 1 103 ? 1.832 0.223 0.909 1.00 98.12 103 PHE A N 1
ATOM 807 C CA . PHE A 1 103 ? 1.983 -1.115 0.333 1.00 98.12 103 PHE A CA 1
ATOM 808 C C . PHE A 1 103 ? 1.763 -2.214 1.382 1.00 98.12 103 PHE A C 1
ATOM 810 O O . PHE A 1 103 ? 0.998 -3.146 1.141 1.00 98.12 103 PHE A O 1
ATOM 817 N N . GLN A 1 104 ? 2.367 -2.081 2.568 1.00 98.25 104 GLN A N 1
ATOM 81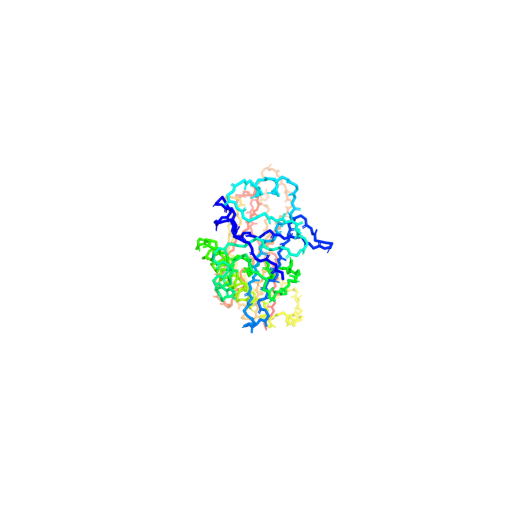8 C CA . GLN A 1 104 ? 2.166 -3.036 3.659 1.00 98.25 104 GLN A CA 1
ATOM 819 C C . GLN A 1 104 ? 0.707 -3.081 4.127 1.00 98.25 104 GLN A C 1
ATOM 821 O O . GLN A 1 104 ? 0.210 -4.168 4.395 1.00 98.25 104 GLN A O 1
ATOM 826 N N . ALA A 1 105 ? -0.012 -1.954 4.131 1.00 98.00 105 ALA A N 1
ATOM 827 C CA . ALA A 1 105 ? -1.444 -1.943 4.427 1.00 98.00 105 ALA A CA 1
ATOM 828 C C . ALA A 1 105 ? -2.265 -2.756 3.410 1.00 98.00 105 ALA A C 1
ATOM 830 O O . ALA A 1 105 ? -3.206 -3.448 3.793 1.00 98.00 105 ALA A O 1
ATOM 831 N N . CYS A 1 106 ? -1.880 -2.751 2.129 1.00 97.94 106 CYS A N 1
ATOM 832 C CA . CYS A 1 106 ? -2.496 -3.624 1.126 1.00 97.94 106 CYS A CA 1
ATOM 833 C C . CYS A 1 106 ? -2.158 -5.110 1.350 1.00 97.94 106 CYS A C 1
ATOM 835 O O . CYS A 1 106 ? -3.002 -5.972 1.108 1.00 97.94 106 CYS A O 1
ATOM 837 N N . VAL A 1 107 ? -0.943 -5.423 1.811 1.00 98.00 107 VAL A N 1
ATOM 838 C CA . VAL A 1 107 ? -0.499 -6.802 2.096 1.00 98.00 107 VAL A CA 1
ATOM 839 C C . VAL A 1 107 ? -1.155 -7.372 3.359 1.00 98.00 107 VAL A C 1
ATOM 841 O O . VAL A 1 107 ? -1.493 -8.556 3.386 1.00 98.00 107 VAL A O 1
ATOM 844 N N . ASP A 1 108 ? -1.392 -6.542 4.372 1.00 98.00 108 ASP A N 1
ATOM 845 C CA . ASP A 1 108 ? -2.054 -6.935 5.621 1.00 98.00 108 ASP A CA 1
ATOM 846 C C . ASP A 1 108 ? -3.594 -6.919 5.512 1.00 98.00 108 ASP A C 1
ATOM 848 O O . ASP A 1 108 ? -4.293 -7.331 6.443 1.00 98.00 108 ASP A O 1
ATOM 852 N N . HIS A 1 109 ? -4.140 -6.500 4.364 1.00 98.19 109 HIS A N 1
ATOM 853 C CA . HIS A 1 109 ? -5.574 -6.333 4.141 1.00 98.19 109 HIS A CA 1
ATOM 854 C C . HIS A 1 109 ? -6.360 -7.658 4.286 1.00 98.19 109 HIS A C 1
ATOM 856 O O . HIS A 1 109 ? -5.927 -8.697 3.778 1.00 98.19 109 HIS A O 1
ATOM 862 N N . PRO A 1 110 ? -7.561 -7.662 4.904 1.00 97.56 110 PRO A N 1
ATOM 863 C CA . PRO A 1 110 ? -8.350 -8.885 5.101 1.00 97.56 110 PRO A CA 1
ATOM 864 C C . PRO A 1 110 ? -8.789 -9.551 3.790 1.00 97.56 110 PRO A C 1
ATOM 866 O O . PRO A 1 110 ? -8.900 -10.774 3.710 1.00 97.56 110 PRO A O 1
ATOM 869 N N . GLN A 1 111 ? -9.034 -8.767 2.740 1.00 97.81 111 GLN A N 1
ATOM 870 C CA . GLN A 1 111 ? -9.467 -9.299 1.446 1.00 97.81 111 GLN A CA 1
ATOM 871 C C . GLN A 1 111 ? -8.295 -9.899 0.661 1.00 97.81 111 GLN A C 1
ATOM 873 O O . GLN A 1 111 ? -7.324 -9.214 0.342 1.00 97.81 111 GLN A O 1
ATOM 878 N N . THR A 1 112 ? -8.412 -11.175 0.283 1.00 97.62 112 THR A N 1
ATOM 879 C CA . THR A 1 112 ? -7.390 -11.897 -0.496 1.00 97.62 112 THR A CA 1
ATOM 880 C C . THR A 1 112 ? -7.103 -11.241 -1.844 1.00 97.62 112 THR A C 1
ATOM 882 O O . THR A 1 112 ? -5.943 -11.154 -2.231 1.00 97.62 112 THR A O 1
ATOM 885 N N . VAL A 1 113 ? -8.128 -10.722 -2.529 1.00 98.00 113 VAL A N 1
ATOM 886 C CA . VAL A 1 113 ? -7.964 -10.055 -3.832 1.00 98.00 113 VAL A CA 1
ATOM 887 C C . VAL A 1 113 ? -7.031 -8.846 -3.724 1.00 98.00 113 VAL A C 1
ATOM 889 O O . VAL A 1 113 ? -6.139 -8.700 -4.552 1.00 98.00 113 VAL A O 1
ATOM 892 N N . VAL A 1 114 ? -7.165 -8.032 -2.669 1.00 97.75 114 VAL A N 1
ATOM 893 C CA . VAL A 1 114 ? -6.300 -6.860 -2.432 1.00 97.75 114 VAL A CA 1
ATOM 894 C C . VAL A 1 114 ? -4.847 -7.286 -2.217 1.00 97.75 114 VAL A C 1
ATOM 896 O O . VAL A 1 114 ? -3.939 -6.715 -2.819 1.00 97.75 114 VAL A O 1
ATOM 899 N N . ARG A 1 115 ? -4.624 -8.343 -1.427 1.00 97.62 115 ARG A N 1
ATOM 900 C CA . ARG A 1 115 ? -3.278 -8.870 -1.158 1.00 97.62 115 ARG A CA 1
ATOM 901 C C . ARG A 1 115 ? -2.611 -9.414 -2.418 1.00 97.62 115 ARG A C 1
ATOM 903 O O . ARG A 1 115 ? -1.460 -9.087 -2.693 1.00 97.62 115 ARG A O 1
ATOM 910 N N . VAL A 1 116 ? -3.336 -10.221 -3.195 1.00 98.31 116 VAL A N 1
ATOM 911 C CA . VAL A 1 116 ? -2.837 -10.779 -4.462 1.00 98.31 116 VAL A CA 1
ATOM 912 C C . VAL A 1 116 ? -2.539 -9.659 -5.458 1.00 98.31 116 VAL A C 1
ATOM 914 O O . VAL A 1 116 ? -1.465 -9.653 -6.053 1.00 98.31 116 VAL A O 1
ATOM 917 N N . ALA A 1 117 ? -3.430 -8.674 -5.592 1.00 98.38 117 ALA A N 1
ATOM 918 C CA . ALA A 1 117 ? -3.220 -7.527 -6.471 1.00 98.38 117 ALA A CA 1
ATOM 919 C C . ALA A 1 117 ? -1.975 -6.709 -6.083 1.00 98.38 117 ALA A C 1
ATOM 921 O O . ALA A 1 117 ? -1.203 -6.319 -6.963 1.00 98.38 117 ALA A O 1
ATOM 922 N N . ALA A 1 118 ? -1.738 -6.490 -4.785 1.00 97.75 118 ALA A N 1
ATOM 923 C CA . ALA A 1 118 ? -0.550 -5.793 -4.297 1.00 97.75 118 ALA A CA 1
ATOM 924 C C . ALA A 1 118 ? 0.741 -6.533 -4.686 1.00 97.75 118 ALA A C 1
ATOM 926 O O . ALA A 1 118 ? 1.657 -5.926 -5.242 1.00 97.75 118 ALA A O 1
ATOM 927 N N . TRP A 1 119 ? 0.792 -7.851 -4.472 1.00 98.38 119 TRP A N 1
ATOM 928 C CA . TRP A 1 119 ? 1.952 -8.667 -4.839 1.00 98.38 119 TRP A CA 1
ATOM 929 C C . TRP A 1 119 ? 2.178 -8.743 -6.349 1.00 98.38 119 TRP A C 1
ATOM 931 O O . TRP A 1 119 ? 3.308 -8.557 -6.796 1.00 98.38 119 TRP A O 1
ATOM 941 N N . LEU A 1 120 ? 1.125 -8.947 -7.145 1.00 98.38 120 LEU A N 1
ATOM 942 C CA . LEU A 1 120 ? 1.236 -8.945 -8.607 1.00 98.38 120 LEU A CA 1
ATOM 943 C C . LEU A 1 120 ? 1.739 -7.596 -9.133 1.00 98.38 120 LEU A C 1
ATOM 945 O O . LEU A 1 120 ? 2.597 -7.570 -10.012 1.00 98.38 120 LEU A O 1
ATOM 949 N N . SER A 1 121 ? 1.272 -6.486 -8.557 1.00 98.12 121 SER A N 1
ATOM 950 C CA . SER A 1 121 ? 1.747 -5.145 -8.921 1.00 98.12 121 SER A CA 1
ATOM 951 C C . SER A 1 121 ? 3.229 -4.956 -8.584 1.00 98.12 121 SER A C 1
ATOM 953 O O . SER A 1 121 ? 3.980 -4.430 -9.404 1.00 98.12 121 SER A O 1
ATOM 955 N N . ALA A 1 122 ? 3.677 -5.423 -7.412 1.00 97.50 122 ALA A N 1
ATOM 956 C CA . ALA A 1 122 ? 5.083 -5.348 -7.014 1.00 97.50 122 ALA A CA 1
ATOM 957 C C . ALA A 1 122 ? 5.993 -6.184 -7.932 1.00 97.50 122 ALA A C 1
ATOM 959 O O . ALA A 1 122 ? 7.037 -5.699 -8.370 1.00 97.50 122 ALA A O 1
ATOM 960 N N . ILE A 1 123 ? 5.578 -7.410 -8.270 1.00 98.12 123 ILE A N 1
ATOM 961 C CA . ILE A 1 123 ? 6.307 -8.287 -9.199 1.00 98.12 123 ILE A CA 1
ATOM 962 C C . ILE A 1 123 ? 6.356 -7.660 -10.597 1.00 98.12 123 ILE A C 1
ATOM 964 O O . ILE A 1 123 ? 7.425 -7.592 -11.200 1.00 98.12 123 ILE A O 1
ATOM 968 N N . GLY A 1 124 ? 5.223 -7.160 -11.097 1.00 98.38 124 GLY A N 1
ATOM 969 C CA . GLY A 1 124 ? 5.142 -6.504 -12.401 1.00 98.38 124 GLY A CA 1
ATOM 970 C C . GLY A 1 124 ? 6.060 -5.285 -12.504 1.00 98.38 124 GLY A C 1
ATOM 971 O O . GLY A 1 124 ? 6.783 -5.145 -13.488 1.00 98.38 124 GLY A O 1
ATOM 972 N N . LEU A 1 125 ? 6.103 -4.446 -11.465 1.00 98.00 125 LEU A N 1
ATOM 973 C CA . LEU A 1 125 ? 7.010 -3.299 -11.406 1.00 98.00 125 LEU A CA 1
ATOM 974 C C . LEU A 1 125 ? 8.482 -3.733 -11.430 1.00 98.00 125 LEU A C 1
ATOM 976 O O . LEU A 1 125 ? 9.273 -3.167 -12.182 1.00 98.00 125 LEU A O 1
ATOM 980 N N . ALA A 1 126 ? 8.848 -4.749 -10.644 1.00 97.75 126 ALA A N 1
ATOM 981 C CA . ALA A 1 126 ? 10.215 -5.264 -10.609 1.00 97.75 126 ALA A CA 1
ATOM 982 C C . ALA A 1 126 ? 10.659 -5.805 -11.979 1.00 97.75 126 ALA A C 1
ATOM 984 O O . ALA A 1 126 ? 11.752 -5.481 -12.447 1.00 97.75 126 ALA A O 1
ATOM 985 N N . LEU A 1 127 ? 9.794 -6.570 -12.653 1.00 98.44 127 LEU A N 1
ATOM 986 C CA . LEU A 1 127 ? 10.053 -7.078 -14.003 1.00 98.44 127 LEU A CA 1
ATOM 987 C C . LEU A 1 127 ? 10.141 -5.949 -15.038 1.00 98.44 127 LEU A C 1
ATOM 989 O O . LEU A 1 127 ? 11.003 -5.996 -15.912 1.00 98.44 127 LEU A O 1
ATOM 993 N N . GLY A 1 128 ? 9.303 -4.917 -14.920 1.00 98.44 128 GLY A N 1
ATOM 994 C CA . GLY A 1 128 ? 9.359 -3.735 -15.781 1.00 98.44 128 GLY A CA 1
ATOM 995 C C . GLY A 1 128 ? 10.676 -2.968 -15.646 1.00 98.44 128 GLY A C 1
ATOM 996 O O . GLY A 1 128 ? 11.298 -2.634 -16.653 1.00 98.44 128 GLY A O 1
ATOM 997 N N . ILE A 1 129 ? 11.146 -2.750 -14.413 1.00 98.31 129 ILE A N 1
ATOM 998 C CA . ILE A 1 129 ? 12.445 -2.111 -14.145 1.00 98.31 129 ILE A CA 1
ATOM 999 C C . ILE A 1 129 ? 13.587 -2.961 -14.710 1.00 98.31 129 ILE A C 1
ATOM 1001 O O . ILE A 1 129 ? 14.463 -2.432 -15.391 1.00 98.31 129 ILE A O 1
ATOM 1005 N N . LEU A 1 130 ? 13.566 -4.277 -14.476 1.00 98.12 130 LEU A N 1
ATOM 1006 C CA . LEU A 1 130 ? 14.575 -5.191 -15.013 1.00 98.12 130 LEU A CA 1
ATOM 1007 C C . LEU A 1 130 ? 14.610 -5.152 -16.548 1.00 98.12 130 LEU A C 1
ATOM 1009 O O . LEU A 1 130 ? 15.684 -5.032 -17.134 1.00 98.12 130 LEU A O 1
ATOM 1013 N N . GLY A 1 131 ? 13.444 -5.198 -17.195 1.00 98.25 131 GLY A N 1
ATOM 1014 C CA . GLY A 1 131 ? 13.325 -5.086 -18.647 1.00 98.25 131 GLY A CA 1
ATOM 1015 C C . GLY A 1 131 ? 13.861 -3.757 -19.182 1.00 98.25 131 GLY A C 1
ATOM 1016 O O . GLY A 1 131 ? 14.584 -3.750 -20.176 1.00 98.25 131 GLY A O 1
ATOM 1017 N N . ALA A 1 132 ? 13.585 -2.644 -18.498 1.00 97.94 132 ALA A N 1
ATOM 1018 C CA . ALA A 1 132 ? 14.101 -1.330 -18.873 1.00 97.94 132 ALA A CA 1
ATOM 1019 C C . ALA A 1 132 ? 15.633 -1.254 -18.767 1.00 97.94 132 ALA A C 1
ATOM 1021 O O . ALA A 1 132 ? 16.285 -0.759 -19.684 1.00 97.94 132 ALA A O 1
ATOM 1022 N N . VAL A 1 133 ? 16.218 -1.787 -17.688 1.00 97.06 133 VAL A N 1
ATOM 1023 C CA . VAL A 1 133 ? 17.679 -1.837 -17.509 1.00 97.06 133 VAL A CA 1
ATOM 1024 C C . VAL A 1 133 ? 18.329 -2.686 -18.600 1.00 97.06 133 VAL A C 1
ATOM 1026 O O . VAL A 1 133 ? 19.280 -2.236 -19.235 1.00 97.06 133 VAL A O 1
ATOM 1029 N N . LEU A 1 134 ? 17.796 -3.882 -18.865 1.00 96.69 134 LEU A N 1
ATOM 1030 C CA . LEU A 1 134 ? 18.312 -4.761 -19.917 1.00 96.69 134 LEU A CA 1
ATOM 1031 C C . LEU A 1 134 ? 18.167 -4.141 -21.314 1.00 96.69 134 LEU A C 1
ATOM 1033 O O . LEU A 1 134 ? 19.064 -4.294 -22.138 1.00 96.69 134 LEU A O 1
ATOM 1037 N N . GLY A 1 135 ? 17.081 -3.408 -21.571 1.00 96.75 135 GLY A N 1
ATOM 1038 C CA . GLY A 1 135 ? 16.866 -2.690 -22.829 1.00 96.75 135 GLY A CA 1
ATOM 1039 C C . GLY A 1 135 ? 17.777 -1.471 -23.012 1.00 96.75 135 GLY A C 1
ATOM 1040 O O . GLY A 1 135 ? 18.158 -1.159 -24.136 1.00 96.75 135 GLY A O 1
ATOM 1041 N N . ALA A 1 136 ? 18.164 -0.797 -21.925 1.00 95.69 136 ALA A N 1
ATOM 1042 C CA . ALA A 1 136 ? 19.086 0.340 -21.956 1.00 95.69 136 ALA A CA 1
ATOM 1043 C C . ALA A 1 136 ? 20.561 -0.084 -22.070 1.00 95.69 136 ALA A C 1
ATOM 1045 O O . ALA A 1 136 ? 21.393 0.674 -22.572 1.00 95.69 136 ALA A O 1
ATOM 1046 N N . LEU A 1 137 ? 20.891 -1.300 -21.629 1.00 95.44 137 LEU A N 1
ATOM 1047 C CA . LEU A 1 137 ? 22.262 -1.800 -21.550 1.00 95.44 137 LEU A CA 1
ATOM 1048 C C . LEU A 1 137 ? 23.026 -1.743 -22.891 1.00 95.44 137 LEU A C 1
ATOM 1050 O O . LEU A 1 137 ? 24.163 -1.280 -22.868 1.00 95.44 137 LEU A O 1
ATOM 1054 N N . PRO A 1 138 ? 22.447 -2.087 -24.063 1.00 92.31 138 PRO A N 1
ATOM 1055 C CA . PRO A 1 138 ? 23.125 -1.934 -25.354 1.00 92.31 138 PRO A CA 1
ATOM 1056 C C . PRO A 1 138 ? 23.510 -0.488 -25.692 1.00 92.31 138 PRO A C 1
ATOM 1058 O O . PRO A 1 138 ? 24.541 -0.260 -26.319 1.00 92.31 138 PRO A O 1
ATOM 1061 N N . TYR A 1 139 ? 22.710 0.493 -25.263 1.00 89.06 139 TYR A N 1
ATOM 1062 C CA . TYR A 1 139 ? 23.000 1.912 -25.483 1.00 89.06 139 TYR A CA 1
ATOM 1063 C C . TYR A 1 139 ? 24.103 2.415 -24.548 1.00 89.06 139 TYR A C 1
ATOM 1065 O O . TYR A 1 139 ? 24.924 3.233 -24.951 1.00 89.06 139 TYR A O 1
ATOM 1073 N N . MET A 1 140 ? 24.150 1.899 -23.317 1.00 87.50 140 MET A N 1
ATOM 1074 C CA . MET A 1 140 ? 25.194 2.230 -22.342 1.00 87.50 140 MET A CA 1
ATOM 1075 C C . MET A 1 140 ? 26.520 1.508 -22.623 1.00 87.50 140 MET A C 1
ATOM 1077 O O . MET A 1 140 ? 27.583 2.032 -22.307 1.00 87.50 140 MET A O 1
ATOM 1081 N N . TRP A 1 141 ? 26.462 0.312 -23.217 1.00 86.12 141 TRP A N 1
ATOM 1082 C CA . TRP A 1 141 ? 27.616 -0.539 -23.517 1.00 86.12 141 TRP A CA 1
ATOM 1083 C C . TRP A 1 141 ? 28.174 -0.316 -24.926 1.00 86.12 141 TRP A C 1
ATOM 1085 O O . TRP A 1 141 ? 28.974 -1.117 -25.379 1.00 86.12 141 TRP A O 1
ATOM 1095 N N . ASN A 1 142 ? 27.790 0.720 -25.673 1.00 79.19 142 ASN A N 1
ATOM 1096 C CA . ASN A 1 142 ? 28.393 0.950 -26.986 1.00 79.19 142 ASN A CA 1
ATOM 1097 C C . ASN A 1 142 ? 29.691 1.780 -26.848 1.00 79.19 142 ASN A C 1
ATOM 1099 O O . ASN A 1 142 ? 29.608 3.007 -26.816 1.00 79.19 142 ASN A O 1
ATOM 1103 N N . PRO A 1 143 ? 30.905 1.177 -26.794 1.00 64.56 143 PRO A N 1
ATOM 1104 C CA . PRO A 1 143 ? 32.164 1.926 -26.710 1.00 64.56 143 PRO A CA 1
ATOM 1105 C C . PRO A 1 143 ? 32.458 2.756 -27.972 1.00 64.56 143 PRO A C 1
ATOM 1107 O O . PRO A 1 143 ? 33.428 3.514 -27.997 1.00 64.56 143 PRO A O 1
ATOM 1110 N N . ALA A 1 144 ? 31.638 2.636 -29.023 1.00 59.41 144 ALA A N 1
ATOM 1111 C CA . ALA A 1 144 ? 31.828 3.317 -30.298 1.00 59.41 144 ALA A CA 1
ATOM 1112 C C . ALA A 1 144 ? 31.512 4.826 -30.280 1.00 59.41 144 ALA A C 1
ATOM 1114 O O . ALA A 1 144 ? 31.715 5.481 -31.297 1.00 59.41 144 ALA A O 1
ATOM 1115 N N . THR A 1 145 ? 31.065 5.411 -29.160 1.00 55.72 145 THR A N 1
ATOM 1116 C CA . THR A 1 145 ? 30.946 6.880 -29.037 1.00 55.72 145 THR A CA 1
ATOM 1117 C C . THR A 1 145 ? 32.255 7.579 -28.669 1.00 55.72 145 THR A C 1
ATOM 1119 O O . THR A 1 145 ? 32.287 8.806 -28.625 1.00 55.72 145 THR A O 1
ATOM 1122 N N . ASN A 1 146 ? 33.364 6.848 -28.498 1.00 51.53 146 ASN A N 1
ATOM 1123 C CA . ASN A 1 146 ? 34.696 7.425 -28.702 1.00 51.53 146 ASN A CA 1
ATOM 1124 C C . ASN A 1 146 ? 34.975 7.481 -30.206 1.00 51.53 146 ASN A C 1
ATOM 1126 O O . ASN A 1 146 ? 35.843 6.781 -30.729 1.00 51.53 146 ASN A O 1
ATOM 1130 N N . THR A 1 147 ? 34.190 8.294 -30.910 1.00 51.00 147 THR A N 1
ATOM 1131 C CA . THR A 1 147 ? 34.427 8.640 -32.303 1.00 51.00 147 THR A CA 1
ATOM 1132 C C . THR A 1 147 ? 35.777 9.336 -32.344 1.00 51.00 147 THR A C 1
ATOM 1134 O O . THR A 1 147 ? 35.909 10.520 -32.039 1.00 51.00 147 THR A O 1
ATOM 1137 N N . SER A 1 148 ? 36.813 8.580 -32.691 1.00 48.31 148 SER A N 1
ATOM 1138 C CA . SER A 1 148 ? 38.006 9.152 -33.288 1.00 48.31 148 SER A CA 1
ATOM 1139 C C . SER A 1 148 ? 37.487 10.013 -34.430 1.00 48.31 148 SER A C 1
ATOM 1141 O O . SER A 1 148 ? 36.787 9.504 -35.308 1.00 48.31 148 SER A O 1
ATOM 1143 N N . THR A 1 149 ? 37.728 11.321 -34.351 1.00 46.81 149 THR A N 1
ATOM 1144 C CA . THR A 1 149 ? 37.417 12.296 -35.393 1.00 46.81 149 THR A CA 1
ATOM 1145 C C . THR A 1 149 ? 38.064 11.815 -36.682 1.00 46.81 149 THR A C 1
ATOM 1147 O O . THR A 1 149 ? 39.210 12.137 -36.986 1.00 46.81 149 THR A O 1
ATOM 1150 N N . THR A 1 150 ? 37.353 10.968 -37.415 1.00 50.50 150 THR A N 1
ATOM 1151 C CA . THR A 1 150 ? 37.761 10.519 -38.730 1.00 50.50 150 THR A CA 1
ATOM 1152 C C . THR A 1 150 ? 37.573 11.766 -39.559 1.00 50.50 150 THR A C 1
ATOM 1154 O O . THR A 1 150 ? 36.443 12.217 -39.746 1.00 50.50 150 THR A O 1
ATOM 1157 N N . GLN A 1 151 ? 38.677 12.415 -39.925 1.00 48.00 151 GLN A N 1
ATOM 1158 C CA . GLN A 1 151 ? 38.620 13.579 -40.789 1.00 48.00 151 GLN A CA 1
ATOM 1159 C C . GLN A 1 151 ? 37.888 13.154 -42.058 1.00 48.00 151 GLN A C 1
ATOM 1161 O O . GLN A 1 151 ? 38.423 12.414 -42.884 1.00 48.00 151 GLN A O 1
ATOM 1166 N N . HIS A 1 152 ? 36.641 13.597 -42.186 1.00 48.59 152 HIS A N 1
ATOM 1167 C CA . HIS A 1 152 ? 35.884 13.518 -43.418 1.00 48.59 152 HIS A CA 1
ATOM 1168 C C . HIS A 1 152 ? 36.554 14.467 -44.407 1.00 48.59 152 HIS A C 1
ATOM 1170 O O . HIS A 1 152 ? 36.165 15.621 -44.553 1.00 48.59 152 HIS A O 1
ATOM 1176 N N . ARG A 1 153 ? 37.624 14.000 -45.049 1.00 56.59 153 ARG A N 1
ATOM 1177 C CA . ARG A 1 153 ? 38.129 14.642 -46.252 1.00 56.59 153 ARG A CA 1
ATOM 1178 C C . ARG A 1 153 ? 37.119 14.335 -47.349 1.00 56.59 153 ARG A C 1
ATOM 1180 O O . ARG A 1 153 ? 36.997 13.184 -47.761 1.00 56.59 153 ARG A O 1
ATOM 1187 N N . GLU A 1 154 ? 36.380 15.351 -47.782 1.00 55.75 154 GLU A N 1
ATOM 1188 C CA . GLU A 1 154 ? 35.568 15.249 -48.991 1.00 55.75 154 GLU A CA 1
ATOM 1189 C C . GLU A 1 154 ? 36.499 14.897 -50.159 1.00 55.75 154 GLU A C 1
ATOM 1191 O O . GLU A 1 154 ? 37.448 15.624 -50.450 1.00 55.75 154 GLU A O 1
ATOM 1196 N N . LEU A 1 155 ? 36.272 13.731 -50.766 1.00 60.03 155 LEU A N 1
ATOM 1197 C CA . LEU A 1 155 ? 36.971 13.318 -51.977 1.00 60.03 155 LEU A CA 1
ATOM 1198 C C . LEU A 1 155 ? 36.261 13.950 -53.175 1.00 60.03 155 LEU A C 1
ATOM 1200 O O . LEU A 1 155 ? 35.035 13.920 -53.266 1.00 60.03 155 LEU A O 1
ATOM 1204 N N . THR A 1 156 ? 37.023 14.530 -54.093 1.00 63.81 156 THR A N 1
ATOM 1205 C CA . THR A 1 156 ? 36.476 15.080 -55.342 1.00 63.81 156 THR A CA 1
ATOM 1206 C C . THR A 1 156 ? 36.327 13.979 -56.398 1.00 63.81 156 THR A C 1
ATOM 1208 O O . THR A 1 156 ? 36.982 12.941 -56.323 1.00 63.81 156 THR A O 1
ATOM 1211 N N . MET A 1 157 ? 35.490 14.189 -57.422 1.00 61.81 157 MET A N 1
ATOM 1212 C CA . MET A 1 157 ? 35.301 13.241 -58.541 1.00 61.81 157 MET A CA 1
ATOM 1213 C C . MET A 1 157 ? 36.623 12.849 -59.228 1.00 61.81 157 MET A C 1
ATOM 1215 O O . MET A 1 157 ? 36.790 11.706 -59.647 1.00 61.81 157 MET A O 1
ATOM 1219 N N . ALA A 1 158 ? 37.594 13.768 -59.273 1.00 67.38 158 ALA A N 1
ATOM 1220 C CA . ALA A 1 158 ? 38.934 13.511 -59.801 1.00 67.38 158 ALA A CA 1
ATOM 1221 C C . ALA A 1 158 ? 39.701 12.428 -59.013 1.00 67.38 158 ALA A C 1
ATOM 1223 O O . ALA A 1 158 ? 40.572 11.759 -59.563 1.00 67.38 158 ALA A O 1
ATOM 1224 N N . GLU A 1 159 ? 39.364 12.228 -57.738 1.00 65.31 159 GLU A N 1
ATOM 1225 C CA . GLU A 1 159 ? 39.974 11.237 -56.847 1.00 65.31 159 GLU A CA 1
ATOM 1226 C C . GLU A 1 159 ? 39.207 9.895 -56.846 1.00 65.31 159 GLU A C 1
ATOM 1228 O O . GLU A 1 159 ? 39.623 8.944 -56.180 1.00 65.31 159 GLU A O 1
ATOM 1233 N N . LEU A 1 160 ? 38.108 9.784 -57.610 1.00 68.19 160 LEU A N 1
ATOM 1234 C CA . LEU A 1 160 ? 37.250 8.595 -57.712 1.00 68.19 160 LEU A CA 1
ATOM 1235 C C . LEU A 1 160 ? 37.070 8.123 -59.172 1.00 68.19 160 LEU A C 1
ATOM 1237 O O . LEU A 1 160 ? 35.937 7.973 -59.633 1.00 68.19 160 LEU A O 1
ATOM 1241 N N . PRO A 1 161 ? 38.159 7.821 -59.908 1.00 60.62 161 PRO A N 1
ATOM 1242 C CA . PRO A 1 161 ? 38.101 7.525 -61.346 1.00 60.62 161 PRO A CA 1
ATOM 1243 C C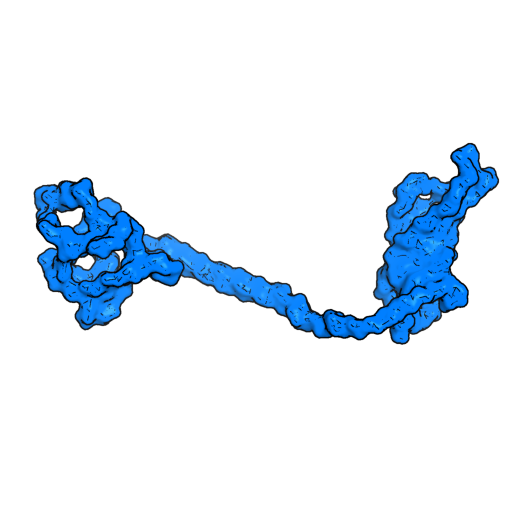 . PRO A 1 161 ? 37.315 6.254 -61.709 1.00 60.62 161 PRO A C 1
ATOM 1245 O O . PRO A 1 161 ? 36.993 6.046 -62.874 1.00 60.62 161 PRO A O 1
ATOM 1248 N N . ASN A 1 162 ? 36.990 5.406 -60.727 1.00 67.50 162 ASN A N 1
ATOM 1249 C CA . ASN A 1 162 ? 36.464 4.062 -60.956 1.00 67.50 162 ASN A CA 1
ATOM 1250 C C . ASN A 1 162 ? 35.089 3.815 -60.306 1.00 67.50 162 ASN A C 1
ATOM 1252 O O . ASN A 1 162 ? 34.804 2.704 -59.847 1.00 67.50 162 ASN A O 1
ATOM 1256 N N . VAL A 1 163 ? 34.242 4.846 -60.226 1.00 69.25 163 VAL A N 1
ATOM 1257 C CA . VAL A 1 163 ? 32.839 4.690 -59.811 1.00 69.25 163 VAL A CA 1
ATOM 1258 C C . VAL A 1 163 ? 31.959 4.550 -61.051 1.00 69.25 163 VAL A C 1
ATOM 1260 O O . VAL A 1 163 ? 31.608 5.536 -61.692 1.00 69.25 163 VAL A O 1
ATOM 1263 N N . LEU A 1 164 ? 31.598 3.313 -61.399 1.00 69.06 164 LEU A N 1
ATOM 1264 C CA . LEU A 1 164 ? 30.645 3.043 -62.482 1.00 69.06 164 LEU A CA 1
ATOM 1265 C C . LEU A 1 164 ? 29.223 3.168 -61.942 1.00 69.06 164 LEU A C 1
ATOM 1267 O O . LEU A 1 164 ? 28.886 2.535 -60.940 1.00 69.06 164 LEU A O 1
ATOM 1271 N N . LEU A 1 165 ? 28.385 3.955 -62.613 1.00 74.44 165 LEU A N 1
ATOM 1272 C CA . LEU A 1 165 ? 27.008 4.190 -62.198 1.00 74.44 165 LEU A CA 1
ATOM 1273 C C . LEU A 1 165 ? 26.031 3.895 -63.332 1.00 74.44 165 LEU A C 1
ATOM 1275 O O . LEU A 1 165 ? 26.239 4.294 -64.473 1.00 74.44 165 LEU A O 1
ATOM 1279 N N . SER A 1 166 ? 24.934 3.235 -62.982 1.00 76.94 166 SER A N 1
ATOM 1280 C CA . SER A 1 166 ? 23.736 3.148 -63.809 1.00 76.94 166 SER A CA 1
ATOM 1281 C C . SER A 1 166 ? 22.604 3.779 -63.021 1.00 76.94 166 SER A C 1
ATOM 1283 O O . SER A 1 166 ? 22.273 3.274 -61.952 1.00 76.94 166 SER A O 1
ATOM 1285 N N . ALA A 1 167 ? 22.011 4.855 -63.530 1.00 80.38 167 ALA A N 1
ATOM 1286 C CA . ALA A 1 167 ? 20.831 5.473 -62.942 1.00 80.38 167 ALA A CA 1
ATOM 1287 C C . ALA A 1 167 ? 19.725 5.610 -63.982 1.00 80.38 167 ALA A C 1
ATOM 1289 O O . ALA A 1 167 ? 19.976 5.879 -65.153 1.00 80.38 167 ALA A O 1
ATOM 1290 N N . SER A 1 168 ? 18.498 5.428 -63.523 1.00 81.88 168 SER A N 1
ATOM 1291 C CA . SER A 1 168 ? 17.278 5.581 -64.298 1.00 81.88 168 SER A CA 1
ATOM 1292 C C . SER A 1 168 ? 16.273 6.367 -63.476 1.00 81.88 168 SER A C 1
ATOM 1294 O O . SER A 1 168 ? 16.211 6.209 -62.254 1.00 81.88 168 SER A O 1
ATOM 1296 N N . LEU A 1 169 ? 15.475 7.182 -64.152 1.00 81.44 169 LEU A N 1
ATOM 1297 C CA . LEU A 1 169 ? 14.385 7.914 -63.532 1.00 81.44 169 LEU A CA 1
ATOM 1298 C C . LEU A 1 169 ? 13.075 7.197 -63.870 1.00 81.44 169 LEU A C 1
ATOM 1300 O O . LEU A 1 169 ? 12.807 6.919 -65.038 1.00 81.44 169 LEU A O 1
ATOM 1304 N N . ARG A 1 170 ? 12.294 6.833 -62.855 1.00 78.31 170 ARG A N 1
ATOM 1305 C CA . ARG A 1 170 ? 11.031 6.111 -63.016 1.00 78.31 170 ARG A CA 1
ATOM 1306 C C . ARG A 1 170 ? 10.022 6.624 -62.002 1.00 78.31 170 ARG A C 1
ATOM 1308 O O . ARG A 1 170 ? 10.308 6.633 -60.810 1.00 78.31 170 ARG A O 1
ATOM 1315 N N . ASP A 1 171 ? 8.864 7.062 -62.490 1.00 79.62 171 ASP A N 1
ATOM 1316 C CA . ASP A 1 171 ? 7.723 7.478 -61.665 1.00 79.62 171 ASP A CA 1
ATOM 1317 C C . ASP A 1 171 ? 8.078 8.542 -60.598 1.00 79.62 171 ASP A C 1
ATOM 1319 O O . ASP A 1 171 ? 7.607 8.487 -59.468 1.00 79.62 171 ASP A O 1
ATOM 1323 N N . GLY A 1 172 ? 8.947 9.504 -60.941 1.00 77.88 172 GLY A N 1
ATOM 1324 C CA . GLY A 1 172 ? 9.398 10.561 -60.020 1.00 77.88 172 GLY A CA 1
ATOM 1325 C C . GLY A 1 172 ? 10.520 10.154 -59.055 1.00 77.88 172 GLY A C 1
ATOM 1326 O O . GLY A 1 172 ? 10.952 10.966 -58.232 1.00 77.88 172 GLY A O 1
ATOM 1327 N N . TYR A 1 173 ? 11.053 8.938 -59.184 1.00 81.31 173 TYR A N 1
ATOM 1328 C CA . TYR A 1 173 ? 12.191 8.444 -58.410 1.00 81.31 173 TYR A CA 1
ATOM 1329 C C . TYR A 1 173 ? 13.435 8.265 -59.278 1.00 81.31 173 TYR A C 1
ATOM 1331 O O . TYR A 1 173 ? 13.378 7.740 -60.389 1.00 81.31 173 TYR A O 1
ATOM 1339 N N . LEU A 1 174 ? 14.584 8.643 -58.728 1.00 82.50 174 LEU A N 1
ATOM 1340 C CA . LEU A 1 174 ? 15.903 8.293 -59.231 1.00 82.50 174 LEU A CA 1
ATOM 1341 C C . LEU A 1 174 ? 16.318 6.980 -58.580 1.00 82.50 174 LEU A C 1
ATOM 1343 O O . LEU A 1 174 ? 16.521 6.941 -57.371 1.00 82.50 174 LEU A O 1
ATOM 1347 N N . ALA A 1 175 ? 16.477 5.925 -59.371 1.00 82.06 175 ALA A N 1
ATOM 1348 C CA . ALA A 1 175 ? 16.972 4.638 -58.902 1.00 82.06 175 ALA A CA 1
ATOM 1349 C C . ALA A 1 175 ? 18.215 4.237 -59.689 1.00 82.06 175 ALA A C 1
ATOM 1351 O O . ALA A 1 175 ? 18.295 4.448 -60.900 1.00 82.06 175 ALA A O 1
ATOM 1352 N N . GLY A 1 176 ? 19.188 3.630 -59.020 1.00 83.50 176 GLY A N 1
ATOM 1353 C CA . GLY A 1 176 ? 20.409 3.222 -59.691 1.00 83.50 176 GLY A CA 1
ATOM 1354 C C . GLY A 1 176 ? 21.258 2.247 -58.905 1.00 83.50 176 GLY A C 1
ATOM 1355 O O . GLY A 1 176 ? 20.904 1.809 -57.812 1.00 83.50 176 GLY A O 1
ATOM 1356 N N . LYS A 1 177 ? 22.393 1.890 -59.498 1.00 82.50 177 LYS A N 1
ATOM 1357 C CA . LYS A 1 177 ? 23.462 1.122 -58.866 1.00 82.50 177 LYS A CA 1
ATOM 1358 C C . LYS A 1 177 ? 24.775 1.844 -59.081 1.00 82.50 177 LYS A C 1
ATOM 1360 O O . LYS A 1 177 ? 25.031 2.316 -60.188 1.00 82.50 177 LYS A O 1
ATOM 1365 N N . TYR A 1 178 ? 25.611 1.873 -58.053 1.00 80.81 178 TYR A N 1
ATOM 1366 C CA . TYR A 1 178 ? 27.004 2.279 -58.190 1.00 80.81 178 TYR A CA 1
ATOM 1367 C C . TYR A 1 178 ? 27.932 1.106 -57.881 1.00 80.81 178 TYR A C 1
ATOM 1369 O O . TYR A 1 178 ? 27.617 0.234 -57.066 1.00 80.81 178 TYR A O 1
ATOM 1377 N N . PHE A 1 179 ? 29.080 1.094 -58.545 1.00 79.56 179 PHE A N 1
ATOM 1378 C CA . PHE A 1 179 ? 30.161 0.146 -58.331 1.00 79.56 179 PHE A CA 1
ATOM 1379 C C . PHE A 1 179 ? 31.397 0.924 -57.921 1.00 79.56 179 PHE A C 1
ATOM 1381 O O . PHE A 1 179 ? 31.955 1.668 -58.720 1.00 79.56 179 PHE A O 1
ATOM 1388 N N . ASN A 1 180 ? 31.824 0.745 -56.676 1.00 77.50 180 ASN A N 1
ATOM 1389 C CA . ASN A 1 180 ? 33.062 1.323 -56.180 1.00 77.50 180 ASN A CA 1
ATOM 1390 C C . ASN A 1 180 ? 34.207 0.320 -56.358 1.00 77.50 180 ASN A C 1
ATOM 1392 O O . ASN A 1 180 ? 34.249 -0.703 -55.669 1.00 77.50 180 ASN A O 1
ATOM 1396 N N . GLN A 1 181 ? 35.129 0.611 -57.276 1.00 75.88 181 GLN A N 1
ATOM 1397 C CA . GLN A 1 181 ? 36.310 -0.227 -57.501 1.00 75.88 181 GLN A CA 1
ATOM 1398 C C . GLN A 1 181 ? 37.518 0.193 -56.649 1.00 75.88 181 GLN A C 1
ATOM 1400 O O . GLN A 1 181 ? 38.555 -0.463 -56.715 1.00 75.88 181 GLN A O 1
ATOM 1405 N N . THR A 1 182 ? 37.409 1.250 -55.838 1.00 74.50 182 THR A N 1
ATOM 1406 C CA . THR A 1 182 ? 38.483 1.688 -54.938 1.00 74.50 182 THR A CA 1
ATOM 1407 C C . THR A 1 182 ? 38.404 0.891 -53.629 1.00 74.50 182 THR A C 1
ATOM 1409 O O . THR A 1 182 ? 37.486 1.123 -52.837 1.00 74.50 182 THR A O 1
ATOM 1412 N N . PRO A 1 183 ? 39.335 -0.048 -53.358 1.00 71.06 183 PRO A N 1
ATOM 1413 C CA . PRO A 1 183 ? 39.161 -1.058 -52.306 1.00 71.06 183 PRO A CA 1
ATOM 1414 C C . PRO A 1 183 ? 39.107 -0.502 -50.880 1.0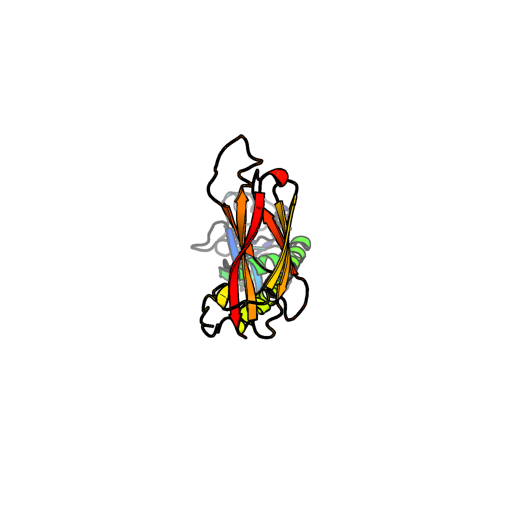0 71.06 183 PRO A C 1
ATOM 1416 O O . PRO A 1 183 ? 38.582 -1.177 -49.991 1.00 71.06 183 PRO A O 1
ATOM 1419 N N . ASP A 1 184 ? 39.644 0.701 -50.673 1.00 77.69 184 ASP A N 1
ATOM 1420 C CA . ASP A 1 184 ? 39.851 1.296 -49.349 1.00 77.69 184 ASP A CA 1
ATOM 1421 C C . ASP A 1 184 ? 39.005 2.553 -49.124 1.00 77.69 184 ASP A C 1
ATOM 1423 O O . ASP A 1 184 ? 39.178 3.241 -48.125 1.00 77.69 184 ASP A O 1
ATOM 1427 N N . THR A 1 185 ? 38.070 2.855 -50.027 1.00 75.06 185 THR A N 1
ATOM 1428 C CA . THR A 1 185 ? 37.165 4.002 -49.896 1.00 75.06 185 THR A CA 1
ATOM 1429 C C . THR A 1 185 ? 35.747 3.517 -49.633 1.00 75.06 185 THR A C 1
ATOM 1431 O O . THR A 1 185 ? 35.247 2.643 -50.334 1.00 75.06 185 THR A O 1
ATOM 1434 N N . VAL A 1 186 ? 35.068 4.098 -48.646 1.00 80.06 186 VAL A N 1
ATOM 1435 C CA . VAL A 1 186 ? 33.630 3.921 -48.415 1.00 80.06 186 VAL A CA 1
ATOM 1436 C C . VAL A 1 186 ? 32.913 5.152 -48.944 1.00 80.06 186 VAL A C 1
ATOM 1438 O O . VAL A 1 186 ? 33.142 6.250 -48.445 1.00 80.06 186 VAL A O 1
ATOM 1441 N N . ILE A 1 187 ? 32.042 4.972 -49.935 1.00 79.50 187 ILE A N 1
ATOM 1442 C CA . ILE A 1 187 ? 31.166 6.035 -50.440 1.00 79.50 187 ILE A CA 1
ATOM 1443 C C . ILE A 1 187 ? 29.934 6.097 -49.539 1.00 79.50 187 ILE A C 1
ATOM 1445 O O . ILE A 1 187 ? 29.290 5.075 -49.309 1.00 79.50 187 ILE A O 1
ATOM 1449 N N . THR A 1 188 ? 29.627 7.284 -49.025 1.00 82.81 188 THR A N 1
ATOM 1450 C CA . THR A 1 188 ? 28.458 7.539 -48.172 1.00 82.81 188 THR A CA 1
ATOM 1451 C C . THR A 1 188 ? 27.404 8.376 -48.879 1.00 82.81 188 THR A C 1
ATOM 1453 O O . THR A 1 188 ? 26.229 8.241 -48.560 1.00 82.81 188 THR A O 1
ATOM 1456 N N . HIS A 1 189 ? 27.800 9.212 -49.843 1.00 86.06 189 HIS A N 1
ATOM 1457 C CA . HIS A 1 189 ? 26.874 10.022 -50.633 1.00 86.06 189 HIS A CA 1
ATOM 1458 C C . HIS A 1 189 ? 27.316 10.090 -52.089 1.00 86.06 189 HIS A C 1
ATOM 1460 O O . HIS A 1 189 ? 28.510 10.081 -52.386 1.00 86.06 189 HIS A O 1
ATOM 1466 N N . ILE A 1 190 ? 26.350 10.197 -52.993 1.00 85.12 190 ILE A N 1
ATOM 1467 C CA . ILE A 1 190 ? 26.572 10.413 -54.422 1.00 85.12 190 ILE A CA 1
ATOM 1468 C C . ILE A 1 190 ? 25.738 11.616 -54.850 1.00 85.12 190 ILE A C 1
ATOM 1470 O O . ILE A 1 190 ? 24.561 11.698 -54.511 1.00 85.12 190 ILE A O 1
ATOM 1474 N N . THR A 1 191 ? 26.337 12.536 -55.600 1.00 85.56 191 THR A N 1
ATOM 1475 C CA . THR A 1 191 ? 25.641 13.674 -56.200 1.00 85.56 191 THR A CA 1
ATOM 1476 C C . THR A 1 191 ? 25.334 13.348 -57.654 1.00 85.56 191 THR A C 1
ATOM 1478 O O . THR A 1 191 ? 26.246 13.225 -58.478 1.00 85.56 191 THR A O 1
ATOM 1481 N N . VAL A 1 192 ? 24.049 13.203 -57.969 1.00 85.12 192 VAL A N 1
ATOM 1482 C CA . VAL A 1 192 ? 23.560 12.968 -59.330 1.00 85.12 192 VAL A CA 1
ATOM 1483 C C . VAL A 1 192 ? 22.999 14.268 -59.890 1.00 85.12 192 VAL A C 1
ATOM 1485 O O . VAL A 1 192 ? 22.098 14.866 -59.314 1.00 85.12 192 VAL A O 1
ATOM 1488 N N . GLU A 1 193 ? 23.537 14.705 -61.016 1.00 86.56 193 GLU A N 1
ATOM 1489 C CA . GLU A 1 193 ? 23.047 15.808 -61.826 1.00 86.56 193 GLU A CA 1
ATOM 1490 C C . GLU A 1 193 ? 22.054 15.286 -62.875 1.00 86.56 193 GLU A C 1
ATOM 1492 O O . GLU A 1 193 ? 22.348 14.354 -63.626 1.00 86.56 193 GLU A O 1
ATOM 1497 N N . ALA A 1 194 ? 20.875 15.897 -62.943 1.00 85.75 194 ALA A N 1
ATOM 1498 C CA . ALA A 1 194 ? 19.919 15.731 -64.027 1.00 85.75 194 ALA A CA 1
ATOM 1499 C C . ALA A 1 194 ? 20.052 16.915 -64.990 1.00 85.75 194 ALA A C 1
ATOM 1501 O O . ALA A 1 194 ? 19.610 18.027 -64.687 1.00 85.75 194 ALA A O 1
ATOM 1502 N N . VAL A 1 195 ? 20.662 16.662 -66.148 1.00 85.56 195 VAL A N 1
ATOM 1503 C CA . VAL A 1 195 ? 20.897 17.653 -67.205 1.00 85.56 195 VAL A CA 1
ATOM 1504 C C . VAL A 1 195 ? 19.752 17.585 -68.218 1.00 85.56 195 VAL A C 1
ATOM 1506 O O . VAL A 1 195 ? 19.514 16.504 -68.765 1.00 85.56 195 VAL A O 1
ATOM 1509 N N . PRO A 1 196 ? 19.042 18.688 -68.502 1.00 82.75 196 PRO A N 1
ATOM 1510 C CA . PRO A 1 196 ? 18.004 18.685 -69.525 1.00 82.75 196 PRO A CA 1
ATOM 1511 C C . PRO A 1 196 ? 18.572 18.372 -70.918 1.00 82.75 196 PRO A C 1
ATOM 1513 O O . PRO A 1 196 ? 19.659 18.816 -71.279 1.00 82.75 196 PRO A O 1
ATOM 1516 N N . GLN A 1 197 ? 17.829 17.613 -71.722 1.00 83.00 197 GLN A N 1
ATOM 1517 C CA . GLN A 1 197 ? 18.124 17.414 -73.141 1.00 83.00 197 GLN A CA 1
ATOM 1518 C C . GLN A 1 197 ? 17.546 18.598 -73.924 1.00 83.00 197 GLN A C 1
ATOM 1520 O O . GLN A 1 197 ? 16.351 18.613 -74.223 1.00 83.00 197 GLN A O 1
ATOM 1525 N N . GLU A 1 198 ? 18.386 19.594 -74.222 1.00 71.69 198 GLU A N 1
ATOM 1526 C CA . GLU A 1 198 ? 17.979 20.860 -74.861 1.00 71.69 198 GLU A CA 1
ATOM 1527 C C . GLU A 1 198 ? 17.171 20.654 -76.152 1.00 71.69 198 GLU A C 1
ATOM 1529 O O . GLU A 1 198 ? 16.187 21.348 -76.377 1.00 71.69 198 GLU A O 1
ATOM 1534 N N . GLU A 1 199 ? 17.512 19.646 -76.957 1.00 70.06 199 GLU A N 1
ATOM 1535 C CA . GLU A 1 199 ? 16.828 19.362 -78.227 1.00 70.06 199 GLU A CA 1
ATOM 1536 C C . GLU A 1 199 ? 15.406 18.795 -78.068 1.00 70.06 199 GLU A C 1
ATOM 1538 O O . GLU A 1 199 ? 14.624 18.825 -79.016 1.00 70.06 199 GLU A O 1
ATOM 1543 N N . LYS A 1 200 ? 15.056 18.251 -76.895 1.00 67.44 200 LYS A N 1
ATOM 1544 C CA . LYS A 1 200 ? 13.803 17.500 -76.691 1.00 67.44 200 LYS A CA 1
ATOM 1545 C C . LYS A 1 200 ? 12.827 18.148 -75.723 1.00 67.44 200 LYS A C 1
ATOM 1547 O O . LYS A 1 200 ? 11.707 17.660 -75.605 1.00 67.44 200 LYS A O 1
ATOM 1552 N N . ASN A 1 201 ? 13.226 19.203 -75.017 1.00 64.19 201 ASN A N 1
ATOM 1553 C CA . ASN A 1 201 ? 12.387 19.826 -74.001 1.00 64.19 201 ASN A CA 1
ATOM 1554 C C . ASN A 1 201 ? 11.779 21.147 -74.511 1.00 64.19 201 ASN A C 1
ATOM 1556 O O . ASN A 1 201 ? 12.446 22.180 -74.459 1.00 64.19 201 ASN A O 1
ATOM 1560 N N . PRO A 1 202 ? 10.504 21.161 -74.944 1.00 62.09 202 PRO A N 1
ATOM 1561 C CA . PRO A 1 202 ? 9.855 22.376 -75.434 1.00 62.09 202 PRO A CA 1
ATOM 1562 C C . PRO A 1 202 ? 9.512 23.389 -74.324 1.00 62.09 202 PRO A C 1
ATOM 1564 O O . PRO A 1 202 ? 8.982 24.454 -74.632 1.00 62.09 202 PRO A O 1
ATOM 1567 N N . PHE A 1 203 ? 9.785 23.084 -73.045 1.00 60.94 203 PHE A N 1
ATOM 1568 C CA . PHE A 1 203 ? 9.283 23.853 -71.899 1.00 60.94 203 PHE A CA 1
ATOM 1569 C C . PHE A 1 203 ? 10.323 24.642 -71.084 1.00 60.94 203 PHE A C 1
ATOM 1571 O O . PHE A 1 203 ? 9.892 25.353 -70.178 1.00 60.94 203 PHE A O 1
ATOM 1578 N N . ASN A 1 204 ? 11.633 24.552 -71.367 1.00 54.91 204 ASN A N 1
ATOM 1579 C CA . ASN A 1 204 ? 12.694 25.535 -71.029 1.00 54.91 204 ASN A CA 1
ATOM 1580 C C . ASN A 1 204 ? 14.090 24.893 -70.949 1.00 54.91 204 ASN A C 1
ATOM 1582 O O . ASN A 1 204 ? 14.240 23.747 -70.519 1.00 54.91 204 ASN A O 1
ATOM 1586 N N . ALA A 1 205 ? 15.108 25.725 -71.201 1.00 58.94 205 ALA A N 1
ATOM 1587 C CA . ALA A 1 205 ? 16.491 25.581 -70.740 1.00 58.94 205 ALA A CA 1
ATOM 1588 C C . ALA A 1 205 ? 16.570 25.664 -69.198 1.00 58.94 205 ALA A C 1
ATOM 1590 O O . ALA A 1 205 ? 17.049 26.641 -68.622 1.00 58.94 205 ALA A O 1
ATOM 1591 N N . ALA A 1 206 ? 15.998 24.682 -68.503 1.00 64.69 206 ALA A N 1
ATOM 1592 C CA . ALA A 1 206 ? 16.073 24.616 -67.049 1.00 64.69 206 ALA A CA 1
ATOM 1593 C C . ALA A 1 206 ? 17.528 24.387 -66.609 1.00 64.69 206 ALA A C 1
ATOM 1595 O O . ALA A 1 206 ? 18.247 23.599 -67.216 1.00 64.69 206 ALA A O 1
ATOM 1596 N N . ALA A 1 207 ? 17.966 25.054 -65.540 1.00 74.62 207 ALA A N 1
ATOM 1597 C CA . ALA A 1 207 ? 19.271 24.767 -64.950 1.00 74.62 207 ALA A CA 1
ATOM 1598 C C . ALA A 1 207 ? 19.351 23.286 -64.511 1.00 74.62 207 ALA A C 1
ATOM 1600 O O . ALA A 1 207 ? 18.326 22.728 -64.090 1.00 74.62 207 ALA A O 1
ATOM 1601 N N . PRO A 1 208 ? 20.537 22.649 -64.574 1.00 81.94 208 PRO A N 1
ATOM 1602 C CA . PRO A 1 208 ? 20.730 21.300 -64.055 1.00 81.94 208 PRO A CA 1
ATOM 1603 C C . PRO A 1 208 ? 20.247 21.175 -62.606 1.00 81.94 208 PRO A C 1
ATOM 1605 O O . PRO A 1 208 ? 20.423 22.088 -61.794 1.00 81.94 208 PRO A O 1
ATOM 1608 N N . ARG A 1 209 ? 19.628 20.038 -62.273 1.00 83.88 209 ARG A N 1
ATOM 1609 C CA . ARG A 1 209 ? 19.206 19.727 -60.897 1.00 83.88 209 ARG A CA 1
ATOM 1610 C C . ARG A 1 209 ? 20.161 18.732 -60.265 1.00 83.88 209 ARG A C 1
ATOM 1612 O O . ARG A 1 209 ? 20.531 17.759 -60.910 1.00 83.88 209 ARG A O 1
ATOM 1619 N N . PHE A 1 210 ? 20.497 18.936 -58.997 1.00 85.62 210 PHE A N 1
ATOM 1620 C CA . PHE A 1 210 ? 21.417 18.077 -58.257 1.00 85.62 210 PHE A CA 1
ATOM 1621 C C . PHE A 1 210 ? 20.675 17.324 -57.154 1.00 85.62 210 PHE A C 1
ATOM 1623 O O . PHE A 1 210 ? 19.893 17.912 -56.409 1.00 85.62 210 PHE A O 1
ATOM 1630 N N . PHE A 1 211 ? 20.946 16.027 -57.048 1.00 83.56 211 PHE A N 1
ATOM 1631 C CA . PHE A 1 211 ? 20.373 15.127 -56.057 1.00 83.56 211 PHE A CA 1
ATOM 1632 C C . PHE A 1 211 ? 21.495 14.531 -55.221 1.00 83.56 211 PHE A C 1
ATOM 1634 O O . PHE A 1 211 ? 22.350 13.825 -55.756 1.00 83.56 211 PHE A O 1
ATOM 1641 N N . GLU A 1 212 ? 21.491 14.798 -53.917 1.00 85.75 212 GLU A N 1
ATOM 1642 C CA . GLU A 1 212 ? 22.340 14.070 -52.979 1.00 85.75 212 GLU A CA 1
ATOM 1643 C C . GLU A 1 212 ? 21.639 12.782 -52.557 1.00 85.75 212 GLU A C 1
ATOM 1645 O O . GLU A 1 212 ? 20.549 12.793 -51.986 1.00 85.75 212 GLU A O 1
ATOM 1650 N N . VAL A 1 213 ? 22.273 11.656 -52.861 1.00 84.56 213 VAL A N 1
ATOM 1651 C CA . VAL A 1 213 ? 21.750 10.328 -52.577 1.00 84.56 213 VAL A CA 1
ATOM 1652 C C . VAL A 1 213 ? 22.622 9.669 -51.523 1.00 84.56 213 VAL A C 1
ATOM 1654 O O . VAL A 1 213 ? 23.821 9.481 -51.736 1.00 84.56 213 VAL A O 1
ATOM 1657 N N . ALA A 1 214 ? 22.014 9.281 -50.403 1.00 84.00 214 ALA A N 1
ATOM 1658 C CA . ALA A 1 214 ? 22.681 8.468 -49.399 1.00 84.00 214 ALA A CA 1
ATOM 1659 C C . ALA A 1 214 ? 23.016 7.088 -49.986 1.00 84.00 214 ALA A C 1
ATOM 1661 O O . ALA A 1 214 ? 22.147 6.358 -50.467 1.00 84.00 214 ALA A O 1
ATOM 1662 N N . ALA A 1 215 ? 24.294 6.732 -49.943 1.00 77.62 215 ALA A N 1
ATOM 1663 C CA . ALA A 1 215 ? 24.791 5.435 -50.355 1.00 77.62 215 ALA A CA 1
ATOM 1664 C C . ALA A 1 215 ? 24.853 4.519 -49.128 1.00 77.62 215 ALA A C 1
ATOM 1666 O O . ALA A 1 215 ? 25.438 4.874 -48.101 1.00 77.62 215 ALA A O 1
ATOM 1667 N N . ALA A 1 216 ? 24.255 3.330 -49.218 1.00 73.44 216 ALA A N 1
ATOM 1668 C CA . ALA A 1 216 ? 24.427 2.323 -48.180 1.00 73.44 216 ALA A CA 1
ATOM 1669 C C . ALA A 1 216 ? 25.922 1.987 -48.082 1.00 73.44 216 ALA A C 1
ATOM 1671 O O . ALA A 1 216 ? 26.518 1.524 -49.052 1.00 73.44 216 ALA A O 1
ATOM 1672 N N . ALA A 1 217 ? 26.539 2.242 -46.927 1.00 64.31 217 ALA A N 1
ATOM 1673 C CA . ALA A 1 217 ? 27.960 1.998 -46.722 1.00 64.31 217 ALA A CA 1
ATOM 1674 C C . ALA A 1 217 ? 28.263 0.497 -46.863 1.00 64.31 217 ALA A C 1
ATOM 1676 O O . ALA A 1 217 ? 28.104 -0.269 -45.913 1.00 64.31 217 ALA A O 1
ATOM 1677 N N . GLN A 1 218 ? 28.692 0.066 -48.050 1.00 61.19 218 GLN A N 1
ATOM 1678 C CA . GLN A 1 218 ? 29.028 -1.330 -48.316 1.00 61.19 218 GLN A CA 1
ATOM 1679 C C . GLN A 1 218 ? 30.540 -1.529 -48.486 1.00 61.19 218 GLN A C 1
ATOM 1681 O O . GLN A 1 218 ? 31.207 -0.728 -49.149 1.00 61.19 218 GLN A O 1
ATOM 1686 N N . PRO A 1 219 ? 31.112 -2.594 -47.897 1.00 54.03 219 PRO A N 1
ATOM 1687 C CA . PRO A 1 219 ? 32.487 -2.987 -48.162 1.00 54.03 219 PRO A CA 1
ATOM 1688 C C . PRO A 1 219 ? 32.625 -3.586 -49.575 1.00 54.03 219 PRO A C 1
ATOM 1690 O O . PRO A 1 219 ? 31.819 -4.421 -49.963 1.00 54.03 219 PRO A O 1
ATOM 1693 N N . ARG A 1 220 ? 33.672 -3.139 -50.289 1.00 56.44 220 ARG A N 1
ATOM 1694 C CA . ARG A 1 220 ? 34.307 -3.652 -51.530 1.00 56.44 220 ARG A CA 1
ATOM 1695 C C . ARG A 1 220 ? 33.420 -4.294 -52.618 1.00 56.44 220 ARG A C 1
ATOM 1697 O O . ARG A 1 220 ? 32.787 -5.317 -52.411 1.00 56.44 220 ARG A O 1
ATOM 1704 N N . ALA A 1 221 ? 33.556 -3.775 -53.846 1.00 55.91 221 ALA A N 1
ATOM 1705 C CA . ALA A 1 221 ? 33.272 -4.462 -55.118 1.00 55.91 221 ALA A CA 1
ATOM 1706 C C . ALA A 1 221 ? 31.871 -5.089 -55.294 1.00 55.91 221 ALA A C 1
ATOM 1708 O O . ALA A 1 221 ? 31.688 -5.959 -56.143 1.00 55.91 221 ALA A O 1
ATOM 1709 N N . MET A 1 222 ? 30.869 -4.631 -54.543 1.00 60.38 222 MET A N 1
ATOM 1710 C CA . MET A 1 222 ? 29.472 -5.014 -54.742 1.00 60.38 222 MET A CA 1
ATOM 1711 C C . MET A 1 222 ? 28.671 -3.849 -55.318 1.00 60.38 222 MET A C 1
ATOM 1713 O O . MET A 1 222 ? 28.877 -2.690 -54.956 1.00 60.38 222 MET A O 1
ATOM 1717 N N . SER A 1 223 ? 27.749 -4.164 -56.230 1.00 69.06 223 SER A N 1
ATOM 1718 C CA . SER A 1 223 ? 26.794 -3.184 -56.738 1.00 69.06 223 SER A CA 1
ATOM 1719 C C . SER A 1 223 ? 25.860 -2.777 -55.605 1.00 69.06 223 SER A C 1
ATOM 1721 O O . SER A 1 223 ? 25.107 -3.619 -55.112 1.00 69.06 223 SER A O 1
ATOM 1723 N N . SER A 1 224 ? 25.876 -1.512 -55.207 1.00 73.62 224 SER A N 1
ATOM 1724 C CA . SER A 1 224 ? 24.961 -1.010 -54.181 1.00 73.62 224 SER A CA 1
ATOM 1725 C C . SER A 1 224 ? 23.792 -0.290 -54.848 1.00 73.62 224 SER A C 1
ATOM 1727 O O . SER A 1 224 ? 24.030 0.670 -55.590 1.00 73.62 224 SER A O 1
ATOM 1729 N N . PRO A 1 225 ? 22.542 -0.753 -54.651 1.00 78.75 225 PRO A N 1
ATOM 1730 C CA . PRO A 1 225 ? 21.381 -0.036 -55.144 1.00 78.75 225 PRO A CA 1
ATOM 1731 C C . PRO A 1 225 ? 21.159 1.239 -54.326 1.00 78.75 225 PRO A C 1
ATOM 1733 O O . PRO A 1 225 ? 21.435 1.274 -53.127 1.00 78.75 225 PRO A O 1
ATOM 1736 N N . PHE A 1 226 ? 20.622 2.268 -54.967 1.00 80.00 226 PHE A N 1
ATOM 1737 C CA . PHE A 1 226 ? 20.151 3.478 -54.303 1.00 80.00 226 PHE A CA 1
ATOM 1738 C C . PHE A 1 226 ? 18.832 3.945 -54.913 1.00 80.00 226 PHE A C 1
ATOM 1740 O O . PHE A 1 226 ? 18.533 3.640 -56.072 1.00 80.00 226 PHE A O 1
ATOM 1747 N N . ALA A 1 227 ? 18.067 4.703 -54.130 1.00 78.88 227 ALA A N 1
ATOM 1748 C CA . ALA A 1 227 ? 16.868 5.389 -54.581 1.00 78.88 227 ALA A CA 1
ATOM 1749 C C . ALA A 1 227 ? 16.758 6.761 -53.900 1.00 78.88 227 ALA A C 1
ATOM 1751 O O . ALA A 1 227 ? 17.054 6.880 -52.712 1.00 78.88 227 ALA A O 1
ATOM 1752 N N . ALA A 1 228 ? 16.329 7.777 -54.643 1.00 83.31 228 ALA A N 1
ATOM 1753 C CA . ALA A 1 228 ? 16.015 9.104 -54.128 1.00 83.31 228 ALA A CA 1
ATOM 1754 C C . ALA A 1 228 ? 14.761 9.653 -54.815 1.00 83.31 228 ALA A C 1
ATOM 1756 O O . ALA A 1 228 ? 14.538 9.425 -56.004 1.00 83.31 228 ALA A O 1
ATOM 1757 N N . GLU A 1 229 ? 13.935 10.374 -54.066 1.00 81.31 229 GLU A N 1
ATOM 1758 C CA . GLU A 1 229 ? 12.770 11.061 -54.617 1.00 81.31 229 GLU A CA 1
ATOM 1759 C C . GLU A 1 229 ? 13.223 12.318 -55.372 1.00 81.31 229 GLU A C 1
ATOM 1761 O O . GLU A 1 229 ? 14.019 13.105 -54.863 1.00 81.31 229 GLU A O 1
ATOM 1766 N N . THR A 1 230 ? 12.749 12.493 -56.607 1.00 75.88 230 THR A N 1
ATOM 1767 C CA . THR A 1 230 ? 13.193 13.587 -57.492 1.00 75.88 230 THR A CA 1
ATOM 1768 C C . THR A 1 230 ? 12.119 14.618 -57.814 1.00 75.88 230 THR A C 1
ATOM 1770 O O . THR A 1 230 ? 12.392 15.617 -58.490 1.00 75.88 230 THR A O 1
ATOM 1773 N N . GLY A 1 231 ? 10.895 14.397 -57.327 1.00 78.56 231 GLY A N 1
ATOM 1774 C CA . GLY A 1 231 ? 9.731 15.177 -57.726 1.00 78.56 231 GLY A CA 1
ATOM 1775 C C . GLY A 1 231 ? 9.366 14.940 -59.203 1.00 78.56 231 GLY A C 1
ATOM 1776 O O . GLY A 1 231 ? 9.635 13.865 -59.740 1.00 78.56 231 GLY A O 1
ATOM 1777 N N . PRO A 1 232 ? 8.753 15.921 -59.893 1.00 76.75 232 PRO A N 1
ATOM 1778 C CA . PRO A 1 232 ? 8.209 15.750 -61.241 1.00 76.75 232 PRO A CA 1
ATOM 1779 C C . PRO A 1 232 ? 9.293 15.864 -62.327 1.00 76.75 232 PRO A C 1
ATOM 1781 O O . PRO A 1 232 ? 9.210 16.710 -63.218 1.00 76.75 232 PRO A O 1
ATOM 1784 N N . LEU A 1 233 ? 10.348 15.051 -62.249 1.00 78.19 233 LEU A N 1
ATOM 1785 C CA . LEU A 1 233 ? 11.293 14.910 -63.352 1.00 78.19 233 LEU A CA 1
ATOM 1786 C C . LEU A 1 233 ? 10.768 13.887 -64.360 1.00 78.19 233 LEU A C 1
ATOM 1788 O O . LEU A 1 233 ? 10.418 12.765 -64.003 1.00 78.19 233 LEU A O 1
ATOM 1792 N N . ASN A 1 234 ? 10.722 14.281 -65.633 1.00 75.50 234 ASN A N 1
ATOM 1793 C CA . ASN A 1 234 ? 10.385 13.373 -66.723 1.00 75.50 234 ASN A CA 1
ATOM 1794 C C . ASN A 1 234 ? 11.682 12.751 -67.288 1.00 75.50 234 ASN A C 1
ATOM 1796 O O . ASN A 1 234 ? 12.572 13.513 -67.700 1.00 75.50 234 ASN A O 1
ATOM 1800 N N . PRO A 1 235 ? 11.803 11.407 -67.318 1.00 76.19 235 PRO A N 1
ATOM 1801 C CA . PRO A 1 235 ? 12.972 10.706 -67.854 1.00 76.19 235 PRO A CA 1
ATOM 1802 C C . PRO A 1 235 ? 13.263 11.005 -69.330 1.00 76.19 235 PRO A C 1
ATOM 1804 O O . PRO A 1 235 ? 14.415 10.918 -69.741 1.00 76.19 235 PRO A O 1
ATOM 1807 N N . GLU A 1 236 ? 12.262 11.380 -70.128 1.00 78.06 236 GLU A N 1
ATOM 1808 C CA . GLU A 1 236 ? 12.441 11.658 -71.562 1.00 78.06 236 GLU A CA 1
ATOM 1809 C C . GLU A 1 236 ? 13.201 12.964 -71.831 1.00 78.06 236 GLU A C 1
ATOM 1811 O O . GLU A 1 236 ? 13.771 13.142 -72.909 1.00 78.06 236 GLU A O 1
ATOM 1816 N N . PHE A 1 237 ? 13.244 13.864 -70.843 1.00 78.19 237 PHE A N 1
ATOM 1817 C CA . PHE A 1 237 ? 13.824 15.200 -70.987 1.00 78.19 237 PHE A CA 1
ATOM 1818 C C . PHE A 1 237 ? 15.132 15.395 -70.224 1.00 78.19 237 PHE A C 1
ATOM 1820 O O . PHE A 1 237 ? 15.693 16.483 -70.305 1.00 78.19 237 PHE A O 1
ATOM 1827 N N . HIS A 1 238 ? 15.629 14.394 -69.487 1.00 80.62 238 HIS A N 1
ATOM 1828 C CA . HIS A 1 238 ? 16.822 14.546 -68.651 1.00 80.62 238 HIS A CA 1
ATOM 1829 C C . HIS A 1 238 ? 17.812 13.398 -68.837 1.00 80.62 238 HIS A C 1
ATOM 1831 O O . HIS A 1 238 ? 17.451 12.226 -68.833 1.00 80.62 238 HIS A O 1
ATOM 1837 N N . THR A 1 239 ? 19.091 13.748 -68.935 1.00 82.88 239 THR A N 1
ATOM 1838 C CA . THR A 1 239 ? 20.207 12.805 -68.846 1.00 82.88 239 THR A CA 1
ATOM 1839 C C . THR A 1 239 ? 20.777 12.862 -67.439 1.00 82.88 239 THR A C 1
ATOM 1841 O O . THR A 1 239 ? 21.048 13.944 -66.924 1.00 82.88 239 THR A O 1
ATOM 1844 N N . LEU A 1 240 ? 20.976 11.703 -66.818 1.00 82.62 240 LEU A N 1
ATOM 1845 C CA . LEU A 1 240 ? 21.530 11.609 -65.472 1.00 82.62 240 LEU A CA 1
ATOM 1846 C C . LEU A 1 240 ? 23.042 11.412 -65.536 1.00 82.62 240 LEU A C 1
ATOM 1848 O O . LEU A 1 240 ? 23.532 10.559 -66.277 1.00 82.62 240 LEU A O 1
ATOM 1852 N N . ARG A 1 241 ? 23.782 12.192 -64.751 1.00 81.25 241 ARG A N 1
ATOM 1853 C CA . ARG A 1 241 ? 25.240 12.111 -64.626 1.00 81.25 241 ARG A CA 1
ATOM 1854 C C . ARG A 1 241 ? 25.623 12.174 -63.163 1.00 81.25 241 ARG A C 1
ATOM 1856 O O . ARG A 1 241 ? 25.020 12.904 -62.394 1.00 81.25 241 ARG A O 1
ATOM 1863 N N . VAL A 1 242 ? 26.636 11.425 -62.755 1.00 76.12 242 VAL A N 1
ATOM 1864 C CA . VAL A 1 242 ? 27.220 11.626 -61.426 1.00 76.12 242 VAL A CA 1
ATOM 1865 C C . VAL A 1 242 ? 28.232 12.742 -61.537 1.00 76.12 242 VAL A C 1
ATOM 1867 O O . VAL A 1 242 ? 29.114 12.677 -62.388 1.00 76.12 242 VAL A O 1
ATOM 1870 N N . VAL A 1 243 ? 28.129 13.732 -60.665 1.00 82.69 243 VAL A N 1
ATOM 1871 C CA . VAL A 1 243 ? 29.054 14.874 -60.641 1.00 82.69 243 VAL A CA 1
ATOM 1872 C C . VAL A 1 243 ? 29.885 14.930 -59.367 1.00 82.69 243 VAL A C 1
ATOM 1874 O O . VAL A 1 243 ? 30.856 15.676 -59.292 1.00 82.69 243 VAL A O 1
ATOM 1877 N N . GLY A 1 244 ? 29.544 14.114 -58.370 1.00 81.75 244 GLY A N 1
ATOM 1878 C CA . GLY A 1 244 ? 30.261 14.059 -57.106 1.00 81.75 244 GLY A CA 1
ATOM 1879 C C . GLY A 1 244 ? 29.972 12.780 -56.337 1.00 81.75 244 GLY A C 1
ATOM 1880 O O . GLY A 1 244 ? 28.950 12.127 -56.540 1.00 81.75 244 GLY A O 1
ATOM 1881 N N . ALA A 1 245 ? 30.878 12.424 -55.437 1.00 82.25 245 ALA A N 1
ATOM 1882 C CA . ALA A 1 245 ? 30.641 11.412 -54.424 1.00 82.25 245 ALA A CA 1
ATOM 1883 C C . ALA A 1 245 ? 31.429 11.785 -53.171 1.00 82.25 245 ALA A C 1
ATOM 1885 O O . ALA A 1 245 ? 32.572 12.217 -53.264 1.00 82.25 245 ALA A O 1
ATOM 1886 N N . LYS A 1 246 ? 30.817 11.618 -52.000 1.00 81.62 246 LYS A N 1
ATOM 1887 C CA . LYS A 1 246 ? 31.462 11.831 -50.704 1.00 81.62 246 LYS A CA 1
ATOM 1888 C C . LYS A 1 246 ? 31.689 10.488 -50.037 1.00 81.62 246 LYS A C 1
ATOM 1890 O O . LYS A 1 246 ? 30.870 9.571 -50.139 1.00 81.62 246 LYS A O 1
ATOM 1895 N N . GLY A 1 247 ? 32.805 10.374 -49.340 1.00 79.62 247 GLY A N 1
ATOM 1896 C CA . GLY A 1 247 ? 33.207 9.142 -48.693 1.00 79.62 247 GLY A CA 1
ATOM 1897 C C . GLY A 1 247 ? 34.372 9.356 -47.747 1.00 79.62 247 GLY A C 1
ATOM 1898 O O . GLY A 1 247 ? 34.791 10.483 -47.505 1.00 79.62 247 GLY A O 1
ATOM 1899 N N . PHE A 1 248 ? 34.893 8.264 -47.211 1.00 76.44 248 PHE A N 1
ATOM 1900 C CA . PHE A 1 248 ? 36.100 8.273 -46.395 1.00 76.44 248 PHE A CA 1
ATOM 1901 C C . PHE A 1 248 ? 36.983 7.088 -46.763 1.00 76.44 248 PHE A C 1
ATOM 1903 O O . PHE A 1 248 ? 36.491 6.037 -47.182 1.00 76.44 248 PHE A O 1
ATOM 1910 N N . ARG A 1 249 ? 38.297 7.265 -46.617 1.00 76.38 249 ARG A N 1
ATOM 1911 C CA . ARG A 1 249 ? 39.252 6.164 -46.719 1.00 76.38 249 ARG A CA 1
ATOM 1912 C C . ARG A 1 249 ? 39.292 5.434 -45.377 1.00 76.38 249 ARG A C 1
ATOM 1914 O O . ARG A 1 249 ? 39.303 6.101 -44.344 1.00 76.38 249 ARG A O 1
ATOM 1921 N N . ARG A 1 250 ? 39.238 4.104 -45.396 1.00 70.25 250 ARG A N 1
ATOM 1922 C CA . ARG A 1 250 ? 39.468 3.283 -44.200 1.00 70.25 250 ARG A CA 1
ATOM 1923 C C . ARG A 1 250 ? 40.948 3.219 -43.853 1.00 70.25 250 ARG A C 1
ATOM 1925 O O . ARG A 1 250 ? 41.771 3.349 -44.786 1.00 70.25 250 ARG A O 1
#

Secondary structure (DSSP, 8-state):
-EEEEPPGGGTTTTEEEE--TT--SEEEEEEEETTT--EEEEEEEPP-HHHHHHHTSTTS---S-GGGEEEE-HHHHHHTSS--SSSB--EEEEE--SHHHHHHHHHS-S-HHHHHHHHHHHHHHHHHHHHHHHHHHHHHT-GGGS-------PPPGGG-TTEEEEEEEETTEEEEEEEE--TTEEEEEEEEEEEE-TTT-TT--PPPEEEEEEPP---SS-PEEEEEE-SS--GGGEEEEEEEEEEEE-

Organism: NCBI:txid2596921

Foldseek 3Di:
DAEAEDDPVCQQVQEKEAADPPDDQKFWKWKAQPVVRQIAITIYGYDDPVNQVVQQPPPGDHDPDRHQYMHDHQLRCVSNPNDDHRDRTPMDMGTDRDPVSVLRSQCSHPDPVSNVVSVVVVVVVVVVVVVVCVVCVVVVPDPCVPPPPQPQPFDFVVNQVPWDKDWAADPQKIKIWIFRQPQFKWWQWWKKWWQFPVVQDPPDNDDIDIDIWGWDGDHHGDITMTMDGRGPDDRVTTDIDTRGITIHGD

pLDDT: mean 86.87, std 14.08, range [46.81, 98.75]

Sequence (250 aa):
MRVFPVLREDVHQGVVWLTRPGMASREVVKITNTSNKKSIHVEALKFEENFLNAYNQPGRAKITDPANSLVIGGWHRALLGDLPTKEDVPIAIKSSGGWWGRFQACVDHPQTVVRVAAWLSAIGLALGILGAVLGALPYMWNPATNTSTTQHRELTMAELPNVLLSASLRDGYLAGKYFNQTPDTVITHITVEAVPQEEKNPFNAAAPRFFEVAAAAQPRAMSSPFAAETGPLNPEFHTLRVVGAKGFRR

Radius of gyration: 39.96 Å; chains: 1; bounding box: 68×39×106 Å